Protein AF-A0A510HDM9-F1 (afdb_monomer)

pLDDT: mean 79.18, std 17.86, range [30.22, 98.56]

Mean predicted aligned error: 12.33 Å

Radius of gyration: 22.72 Å; Cα contacts (8 Å, |Δi|>4): 615; chains: 1; bounding box: 56×56×69 Å

Structure (mmCIF, N/CA/C/O backbone):
data_AF-A0A510HDM9-F1
#
_entry.id   AF-A0A510HDM9-F1
#
loop_
_atom_site.group_PDB
_atom_site.id
_atom_site.type_symbol
_atom_site.label_atom_id
_atom_site.label_alt_id
_atom_site.label_comp_id
_atom_site.label_asym_id
_atom_site.label_entity_id
_atom_site.label_seq_id
_atom_site.pdbx_PDB_ins_code
_atom_site.Cartn_x
_atom_site.Cartn_y
_atom_site.Cartn_z
_atom_site.occupancy
_atom_site.B_iso_or_equiv
_atom_site.auth_seq_id
_atom_site.auth_comp_id
_atom_site.auth_asym_id
_atom_site.auth_atom_id
_atom_site.pdbx_PDB_model_num
ATOM 1 N N . MET A 1 1 ? 15.705 -17.558 -32.176 1.00 80.75 1 MET A N 1
ATOM 2 C CA . MET A 1 1 ? 16.714 -16.650 -31.581 1.00 80.75 1 MET A CA 1
ATOM 3 C C . MET A 1 1 ? 16.144 -16.128 -30.271 1.00 80.75 1 MET A C 1
ATOM 5 O O . MET A 1 1 ? 14.976 -15.754 -30.273 1.00 80.75 1 MET A O 1
ATOM 9 N N . LYS A 1 2 ? 16.904 -16.169 -29.169 1.00 89.69 2 LYS A N 1
ATOM 10 C CA . LYS A 1 2 ? 16.418 -15.685 -27.868 1.00 89.69 2 LYS A CA 1
ATOM 11 C C . LYS A 1 2 ? 16.216 -14.172 -27.903 1.00 89.69 2 LYS A C 1
ATOM 13 O O . LYS A 1 2 ? 17.040 -13.463 -28.480 1.00 89.69 2 LYS A O 1
ATOM 18 N N . GLN A 1 3 ? 15.125 -13.707 -27.306 1.00 94.69 3 GLN A N 1
ATOM 19 C CA . GLN A 1 3 ? 14.793 -12.292 -27.191 1.00 94.69 3 GLN A CA 1
ATOM 20 C C . GLN A 1 3 ? 14.864 -11.883 -25.725 1.00 94.69 3 GLN A C 1
ATOM 22 O O . GLN A 1 3 ? 14.395 -12.605 -24.842 1.00 94.69 3 GLN A O 1
ATOM 27 N N . TYR A 1 4 ? 15.443 -10.717 -25.476 1.00 93.81 4 TYR A N 1
ATOM 28 C CA . TYR A 1 4 ? 15.651 -10.198 -24.138 1.00 93.81 4 TYR A CA 1
ATOM 29 C C . TYR A 1 4 ? 15.085 -8.798 -24.001 1.00 93.81 4 TYR A C 1
ATOM 31 O O . TYR A 1 4 ? 15.197 -7.971 -24.910 1.00 93.81 4 TYR A O 1
ATOM 39 N N . LEU A 1 5 ? 14.558 -8.528 -22.814 1.00 93.62 5 LEU A N 1
ATOM 40 C CA . LEU A 1 5 ? 14.263 -7.188 -22.338 1.00 93.62 5 LEU A CA 1
ATOM 41 C C . LEU A 1 5 ? 15.160 -6.894 -21.135 1.00 93.62 5 LEU A C 1
ATOM 43 O O . LEU A 1 5 ? 15.464 -7.779 -20.330 1.00 93.62 5 LEU A O 1
ATOM 47 N N . TYR A 1 6 ? 15.632 -5.657 -21.033 1.00 91.50 6 TYR A N 1
ATOM 48 C CA . TYR A 1 6 ? 16.545 -5.244 -19.978 1.00 91.50 6 TYR A CA 1
ATOM 49 C C . TYR A 1 6 ? 16.219 -3.854 -19.439 1.00 91.50 6 TYR A C 1
ATOM 51 O O . TYR A 1 6 ? 15.687 -3.001 -20.147 1.00 91.50 6 TYR A O 1
ATOM 59 N N . ILE A 1 7 ? 16.617 -3.624 -18.188 1.00 88.94 7 ILE A N 1
ATOM 60 C CA . ILE A 1 7 ? 16.694 -2.313 -17.548 1.00 88.94 7 ILE A CA 1
ATOM 61 C C . ILE A 1 7 ? 18.163 -2.060 -17.219 1.00 88.94 7 ILE A C 1
ATOM 63 O O . ILE A 1 7 ? 18.800 -2.851 -16.518 1.00 88.94 7 ILE A O 1
ATOM 67 N N . VAL A 1 8 ? 18.708 -0.964 -17.731 1.00 87.31 8 VAL A N 1
ATOM 68 C CA . VAL A 1 8 ? 20.107 -0.564 -17.555 1.00 87.31 8 VAL A CA 1
ATOM 69 C C . VAL A 1 8 ? 20.175 0.820 -16.915 1.00 87.31 8 VAL A C 1
ATOM 71 O O . VAL A 1 8 ? 19.311 1.664 -17.151 1.00 87.31 8 VAL A O 1
ATOM 74 N N . GLN A 1 9 ? 21.193 1.061 -16.099 1.00 84.94 9 GLN A N 1
ATOM 75 C CA . GLN A 1 9 ? 21.414 2.337 -15.424 1.00 84.94 9 GLN A CA 1
ATOM 76 C C . GLN A 1 9 ? 22.862 2.789 -15.587 1.00 84.94 9 GLN A C 1
ATOM 78 O O . GLN A 1 9 ? 23.778 1.965 -15.580 1.00 84.94 9 GLN A O 1
ATOM 83 N N . SER A 1 10 ? 23.044 4.103 -15.717 1.00 79.12 10 SER A N 1
ATOM 84 C CA . SER A 1 10 ? 24.354 4.750 -15.675 1.00 79.12 10 SER A CA 1
ATOM 85 C C . SER A 1 10 ? 24.862 4.834 -14.237 1.00 79.12 10 SER A C 1
ATOM 87 O O . SER A 1 10 ? 24.121 5.214 -13.332 1.00 79.12 10 SER A O 1
ATOM 89 N N . ASN A 1 11 ? 26.149 4.569 -14.028 1.00 75.06 11 ASN A N 1
ATOM 90 C CA . ASN A 1 11 ? 26.786 4.705 -12.718 1.00 75.06 11 ASN A CA 1
ATOM 91 C C . ASN A 1 11 ? 26.880 6.170 -12.246 1.00 75.06 11 ASN A C 1
ATOM 93 O O . ASN A 1 11 ? 26.772 6.413 -11.041 1.00 75.06 11 ASN A O 1
ATOM 97 N N . LEU A 1 12 ? 27.014 7.122 -13.181 1.00 71.75 12 LEU A N 1
ATOM 98 C CA . LEU A 1 12 ? 26.996 8.569 -12.918 1.00 71.75 12 LEU A CA 1
ATOM 99 C C . LEU A 1 12 ? 25.587 9.087 -12.557 1.00 71.75 12 LEU A C 1
ATOM 101 O O . LEU A 1 12 ? 25.380 9.663 -11.493 1.00 71.75 12 LEU A O 1
ATOM 105 N N . GLU A 1 13 ? 24.593 8.835 -13.414 1.00 70.12 13 GLU A N 1
ATOM 106 C CA . GLU A 1 13 ? 23.212 9.309 -13.245 1.00 70.12 13 GLU A CA 1
ATOM 107 C C . GLU A 1 13 ? 22.296 8.235 -12.633 1.00 70.12 13 GLU A C 1
ATOM 109 O O . GLU A 1 13 ? 21.451 7.635 -13.301 1.00 70.12 13 GLU A O 1
ATOM 114 N N . LYS A 1 14 ? 22.430 8.006 -11.322 1.00 70.50 14 LYS A N 1
ATOM 115 C CA . LYS A 1 14 ? 21.640 6.990 -10.596 1.00 70.50 14 LYS A CA 1
ATOM 116 C C . LYS A 1 14 ? 20.138 7.276 -10.506 1.00 70.50 14 LYS A C 1
ATOM 118 O O . LYS A 1 14 ? 19.398 6.421 -10.041 1.00 70.50 14 LYS A O 1
ATOM 123 N N . SER A 1 15 ? 19.671 8.453 -10.907 1.00 66.19 15 SER A N 1
ATOM 124 C CA . SER A 1 15 ? 18.245 8.811 -10.937 1.00 66.19 15 SER A CA 1
ATOM 125 C C . SER A 1 15 ? 17.555 8.444 -12.254 1.00 66.19 15 SER A C 1
ATOM 127 O O . SER A 1 15 ? 16.354 8.672 -12.407 1.00 66.19 15 SER A O 1
ATOM 129 N N . LYS A 1 16 ? 18.287 7.863 -13.213 1.00 70.19 16 LYS A N 1
ATOM 130 C CA . LYS A 1 16 ? 17.775 7.519 -14.542 1.00 70.19 16 LYS A CA 1
ATOM 131 C C . LYS A 1 16 ? 18.042 6.052 -14.874 1.00 70.19 16 LYS A C 1
ATOM 133 O O . LYS A 1 16 ? 19.079 5.489 -14.515 1.00 70.19 16 LYS A O 1
ATOM 138 N N . CYS A 1 17 ? 17.103 5.423 -15.575 1.00 80.06 17 CYS A N 1
ATOM 139 C CA . CYS A 1 17 ? 17.305 4.118 -16.194 1.00 80.06 17 CYS A CA 1
ATOM 140 C C . CYS A 1 17 ? 16.782 4.102 -17.636 1.00 80.06 17 CYS A C 1
ATOM 142 O O . CYS A 1 17 ? 15.954 4.919 -18.047 1.00 80.06 17 CYS A O 1
ATOM 144 N N . LYS A 1 18 ? 17.294 3.157 -18.424 1.00 83.38 18 LYS A N 1
ATOM 145 C CA . LYS A 1 18 ? 16.840 2.877 -19.785 1.00 83.38 18 LYS A CA 1
ATOM 146 C C . LYS A 1 18 ? 16.276 1.470 -19.843 1.00 83.38 18 LYS A C 1
ATOM 148 O O . LYS A 1 18 ? 16.870 0.538 -19.305 1.00 83.38 18 LYS A O 1
ATOM 153 N N . ILE A 1 19 ? 15.148 1.331 -20.526 1.00 86.50 19 ILE A N 1
ATOM 154 C CA . ILE A 1 19 ? 14.505 0.045 -20.782 1.00 86.50 19 ILE A CA 1
ATOM 155 C C . ILE A 1 19 ? 14.655 -0.225 -22.268 1.00 86.50 19 ILE A C 1
ATOM 157 O O . ILE A 1 19 ? 14.353 0.648 -23.080 1.00 86.50 19 ILE A O 1
ATOM 161 N N . GLY A 1 20 ? 15.172 -1.396 -22.616 1.00 88.56 20 GLY A N 1
ATOM 162 C CA . GLY A 1 20 ? 15.467 -1.732 -23.999 1.00 88.56 20 GLY A CA 1
ATOM 163 C C . GLY A 1 20 ? 15.356 -3.218 -24.278 1.00 88.56 20 GLY A C 1
ATOM 164 O O . GLY A 1 20 ? 15.175 -4.038 -23.377 1.00 88.56 20 GLY A O 1
ATOM 165 N N . ILE A 1 21 ? 15.470 -3.545 -25.560 1.00 92.50 21 ILE A N 1
ATOM 166 C CA . ILE A 1 21 ? 15.331 -4.898 -26.086 1.00 92.50 21 ILE A CA 1
ATOM 167 C C . ILE A 1 21 ? 16.584 -5.301 -26.859 1.00 92.50 21 ILE A C 1
ATOM 169 O O . ILE A 1 21 ? 17.267 -4.463 -27.450 1.00 92.50 21 ILE A O 1
ATOM 173 N N . THR A 1 22 ? 16.930 -6.584 -26.837 1.00 93.19 22 THR A N 1
ATOM 174 C CA . THR A 1 22 ? 18.072 -7.111 -27.594 1.00 93.19 22 THR A CA 1
ATOM 175 C C . THR A 1 22 ? 17.950 -8.616 -27.796 1.00 93.19 22 THR A C 1
ATOM 177 O O . THR A 1 22 ? 17.338 -9.312 -26.996 1.00 93.19 22 THR A O 1
ATOM 180 N N . ASN A 1 23 ? 18.611 -9.138 -28.825 1.00 93.69 23 ASN A N 1
ATOM 181 C CA . ASN A 1 23 ? 18.823 -10.580 -28.990 1.00 93.69 23 ASN A CA 1
ATOM 182 C C . ASN A 1 23 ? 20.152 -11.054 -28.369 1.00 93.69 23 ASN A C 1
ATOM 184 O O . ASN A 1 23 ? 20.446 -12.244 -28.354 1.00 93.69 23 ASN A O 1
ATOM 188 N N . ASN A 1 24 ? 20.989 -10.124 -27.890 1.00 91.75 24 ASN A N 1
ATOM 189 C CA . ASN A 1 24 ? 22.281 -10.409 -27.268 1.00 91.75 24 ASN A CA 1
ATOM 190 C C . ASN A 1 24 ? 22.606 -9.337 -26.209 1.00 91.75 24 ASN A C 1
ATOM 192 O O . ASN A 1 24 ? 22.851 -8.174 -26.548 1.00 91.75 24 ASN A O 1
ATOM 196 N N . LEU A 1 25 ? 22.573 -9.727 -24.931 1.00 89.62 25 LEU A N 1
ATOM 197 C CA . LEU A 1 25 ? 22.821 -8.834 -23.791 1.00 89.62 25 LEU A CA 1
ATOM 198 C C . LEU A 1 25 ? 24.283 -8.366 -23.731 1.00 89.62 25 LEU A C 1
ATOM 200 O O . LEU A 1 25 ? 24.543 -7.184 -23.534 1.00 89.62 25 LEU A O 1
ATOM 204 N N . GLU A 1 26 ? 25.249 -9.256 -23.959 1.00 87.00 26 GLU A N 1
ATOM 205 C CA . GLU A 1 26 ? 26.675 -8.915 -23.872 1.00 87.00 26 GLU A CA 1
ATOM 206 C C . GLU A 1 26 ? 27.085 -7.873 -24.913 1.00 87.00 26 GLU A C 1
ATOM 208 O O . GLU A 1 26 ? 27.719 -6.871 -24.579 1.00 87.00 26 GLU A O 1
ATOM 213 N N . ARG A 1 27 ? 26.676 -8.072 -26.172 1.00 90.00 27 ARG A N 1
ATOM 214 C CA . ARG A 1 27 ? 26.914 -7.109 -27.255 1.00 90.00 27 ARG A CA 1
ATOM 215 C C . ARG A 1 27 ? 26.302 -5.752 -26.915 1.00 90.00 27 ARG A C 1
ATOM 217 O O . ARG A 1 27 ? 26.957 -4.728 -27.075 1.00 90.00 27 ARG A O 1
ATOM 224 N N . ARG A 1 28 ? 25.065 -5.743 -26.410 1.00 89.25 28 ARG A N 1
ATOM 225 C CA . ARG A 1 28 ? 24.341 -4.502 -26.118 1.00 89.25 28 ARG A CA 1
ATOM 226 C C . ARG A 1 28 ? 24.959 -3.721 -24.958 1.00 89.25 28 ARG A C 1
ATOM 228 O O . ARG A 1 28 ? 25.034 -2.499 -25.027 1.00 89.25 28 ARG A O 1
ATOM 235 N N . LEU A 1 29 ? 25.439 -4.400 -23.916 1.00 86.44 29 LEU A N 1
ATOM 236 C CA . LEU A 1 29 ? 26.144 -3.741 -22.815 1.00 86.44 29 LEU A CA 1
ATOM 237 C C . LEU A 1 29 ? 27.485 -3.149 -23.268 1.00 86.44 29 LEU A C 1
ATOM 239 O O . LEU A 1 29 ? 27.830 -2.041 -22.858 1.00 86.44 29 LEU A O 1
ATOM 243 N N . LYS A 1 30 ? 28.216 -3.853 -24.146 1.00 85.38 30 LYS A N 1
ATOM 244 C CA . LYS A 1 30 ? 29.442 -3.324 -24.765 1.00 85.38 30 LYS A CA 1
ATOM 245 C C . LYS A 1 30 ? 29.161 -2.054 -25.568 1.00 85.38 30 LYS A C 1
ATOM 247 O O . LYS A 1 30 ? 29.911 -1.100 -25.427 1.00 85.38 30 LYS A O 1
ATOM 252 N N . GLU A 1 31 ? 28.073 -2.003 -26.338 1.00 84.31 31 GLU A N 1
ATOM 253 C CA . GLU A 1 31 ? 27.668 -0.796 -27.080 1.00 84.31 31 GLU A CA 1
ATOM 254 C C . GLU A 1 31 ? 27.425 0.403 -26.159 1.00 84.31 31 GLU A C 1
ATOM 256 O O . GLU A 1 31 ? 27.966 1.476 -26.415 1.00 84.31 31 GLU A O 1
ATOM 261 N N . TYR A 1 32 ? 26.679 0.221 -25.060 1.00 80.69 32 TYR A N 1
ATOM 262 C CA . TYR A 1 32 ? 26.468 1.297 -24.083 1.00 80.69 32 TYR A CA 1
ATOM 263 C C . TYR A 1 32 ? 27.790 1.844 -23.538 1.00 80.69 32 TYR A C 1
ATOM 265 O O . TYR A 1 32 ? 27.968 3.056 -23.483 1.00 80.69 32 TYR A O 1
ATOM 273 N N . ASN A 1 33 ? 28.718 0.953 -23.184 1.00 79.56 33 ASN A N 1
ATOM 274 C CA . ASN A 1 33 ? 29.994 1.320 -22.568 1.00 79.56 33 ASN A CA 1
ATOM 275 C C . ASN A 1 33 ? 31.062 1.786 -23.572 1.00 79.56 33 ASN A C 1
ATOM 277 O O . ASN A 1 33 ? 32.065 2.361 -23.163 1.00 79.56 33 ASN A O 1
ATOM 281 N N . HIS A 1 34 ? 30.871 1.539 -24.870 1.00 73.81 34 HIS A N 1
ATOM 282 C CA . HIS A 1 34 ? 31.770 2.003 -25.930 1.00 73.81 34 HIS A CA 1
ATOM 283 C C . HIS A 1 34 ? 31.413 3.420 -26.409 1.00 73.81 34 HIS A C 1
ATOM 285 O O . HIS A 1 34 ? 32.290 4.165 -26.839 1.00 73.81 34 HIS A O 1
ATOM 291 N N . ILE A 1 35 ? 30.131 3.801 -26.344 1.00 61.53 35 ILE A N 1
ATOM 292 C CA . ILE A 1 35 ? 29.644 5.129 -26.760 1.00 61.53 35 ILE A CA 1
ATOM 293 C C . ILE A 1 35 ? 30.002 6.211 -25.723 1.00 61.53 35 ILE A C 1
ATOM 295 O O . ILE A 1 35 ? 30.246 7.361 -26.081 1.00 61.53 35 ILE A O 1
ATOM 299 N N . THR A 1 36 ? 30.087 5.854 -24.442 1.00 55.84 36 THR A N 1
ATOM 300 C CA . THR A 1 36 ? 30.512 6.740 -23.349 1.00 55.84 36 THR A CA 1
ATOM 301 C C . THR A 1 36 ? 32.037 6.755 -23.241 1.00 55.84 36 THR A C 1
ATOM 303 O O . THR A 1 36 ? 32.639 5.826 -22.702 1.00 55.84 36 THR A O 1
ATOM 306 N N . GLY A 1 37 ? 32.688 7.772 -23.804 1.00 50.47 37 GLY A N 1
ATOM 307 C CA . GLY A 1 37 ? 34.148 7.853 -23.882 1.00 50.47 37 GLY A CA 1
ATOM 308 C C . GLY A 1 37 ? 34.864 7.665 -22.535 1.00 50.47 37 GLY A C 1
ATOM 309 O O . GLY A 1 37 ? 34.576 8.382 -21.588 1.00 50.47 37 GLY A O 1
ATOM 310 N N . LYS A 1 38 ? 35.801 6.701 -22.496 1.00 48.12 38 LYS A N 1
ATOM 311 C CA . LYS A 1 38 ? 37.040 6.523 -21.687 1.00 48.12 38 LYS A CA 1
ATOM 312 C C . LYS A 1 38 ? 37.181 7.071 -20.243 1.00 48.12 38 LYS A C 1
ATOM 314 O O . LYS A 1 38 ? 38.272 6.955 -19.695 1.00 48.12 38 LYS A O 1
ATOM 319 N N . SER A 1 39 ? 36.151 7.584 -19.580 1.00 53.88 39 SER A N 1
ATOM 320 C CA . SER A 1 39 ? 36.155 7.820 -18.131 1.00 53.88 39 SER A CA 1
ATOM 321 C C . SER A 1 39 ? 35.452 6.657 -17.434 1.00 53.88 39 SER A C 1
ATOM 323 O O . SER A 1 39 ? 34.329 6.295 -17.790 1.00 53.88 39 SER A O 1
ATOM 325 N N . SER A 1 40 ? 36.090 6.077 -16.415 1.00 50.19 40 SER A N 1
ATOM 326 C CA . SER A 1 40 ? 35.560 4.983 -15.583 1.00 50.19 40 SER A CA 1
ATOM 327 C C . SER A 1 40 ? 34.212 5.293 -14.908 1.00 50.19 40 SER A C 1
ATOM 329 O O . SER A 1 40 ? 33.575 4.392 -14.362 1.00 50.19 40 SER A O 1
ATOM 331 N N . GLU A 1 41 ? 33.756 6.546 -14.960 1.00 53.06 41 GLU A N 1
ATOM 332 C CA . GLU A 1 41 ? 32.567 7.046 -14.269 1.00 53.06 41 GLU A CA 1
ATOM 333 C C . GLU A 1 41 ? 31.269 6.972 -15.098 1.00 53.06 41 GLU A C 1
ATOM 335 O O . GLU A 1 41 ? 30.185 6.908 -14.518 1.00 53.06 41 GLU A O 1
ATOM 340 N N . GLN A 1 42 ? 31.336 6.887 -16.434 1.00 62.16 42 GLN A N 1
ATOM 341 C CA . GLN A 1 42 ? 30.151 6.832 -17.318 1.00 62.16 42 GLN A CA 1
ATOM 342 C C . GLN A 1 42 ? 29.784 5.412 -17.777 1.00 62.16 42 GLN A C 1
ATOM 344 O O . GLN A 1 42 ? 29.316 5.196 -18.890 1.00 62.16 42 GLN A O 1
ATOM 349 N N . THR A 1 43 ? 29.999 4.410 -16.930 1.00 75.88 43 THR A N 1
ATOM 350 C CA . THR A 1 43 ? 29.679 3.017 -17.271 1.00 75.88 43 THR A CA 1
ATOM 351 C C . THR A 1 43 ? 28.221 2.674 -16.964 1.00 75.88 43 THR A C 1
ATOM 353 O O . THR A 1 43 ? 27.654 3.097 -15.954 1.00 75.88 43 THR A O 1
ATOM 356 N N . TYR A 1 44 ? 27.611 1.875 -17.833 1.00 83.75 44 TYR A N 1
ATOM 357 C CA . TYR A 1 44 ? 26.278 1.312 -17.671 1.00 83.75 44 TYR A CA 1
ATOM 358 C C . TYR A 1 44 ? 26.343 -0.093 -17.073 1.00 83.75 44 TYR A C 1
ATOM 360 O O . TYR A 1 44 ? 27.224 -0.896 -17.393 1.00 83.75 44 TYR A O 1
ATOM 368 N N . SER A 1 45 ? 25.359 -0.418 -16.236 1.00 86.38 45 SER A N 1
ATOM 369 C CA . SER A 1 45 ? 25.169 -1.767 -15.705 1.00 86.38 45 SER A CA 1
ATOM 370 C C . SER A 1 45 ? 23.707 -2.195 -15.765 1.00 86.38 45 SER A C 1
ATOM 372 O O . SER A 1 45 ? 22.790 -1.382 -15.619 1.00 86.38 45 SER A O 1
ATOM 374 N N . TYR A 1 46 ? 23.482 -3.486 -16.017 1.00 88.62 46 TYR A N 1
ATOM 375 C CA . TYR A 1 46 ? 22.140 -4.050 -15.970 1.00 88.62 46 TYR A CA 1
ATOM 376 C C . TYR A 1 46 ? 21.640 -4.116 -14.531 1.00 88.62 46 TYR A C 1
ATOM 378 O O . TYR A 1 46 ? 22.272 -4.727 -13.668 1.00 88.62 46 TYR A O 1
ATOM 386 N N . LEU A 1 47 ? 20.472 -3.523 -14.309 1.00 85.62 47 LEU A N 1
ATOM 387 C CA . LEU A 1 47 ? 19.705 -3.670 -13.079 1.00 85.62 47 LEU A CA 1
ATOM 388 C C . LEU A 1 47 ? 18.791 -4.894 -13.155 1.00 85.62 47 LEU A C 1
ATOM 390 O O . LEU A 1 47 ? 18.624 -5.613 -12.172 1.00 85.62 47 LEU A O 1
ATOM 394 N N . PHE A 1 48 ? 18.235 -5.154 -14.340 1.00 89.50 48 PHE A N 1
ATOM 395 C CA . PHE A 1 48 ? 17.332 -6.270 -14.600 1.00 89.50 48 PHE A CA 1
ATOM 396 C C . PHE A 1 48 ? 17.473 -6.768 -16.037 1.00 89.50 48 PHE A C 1
ATOM 398 O O . PHE A 1 48 ? 17.579 -5.965 -16.963 1.00 89.50 48 PHE A O 1
ATOM 405 N N . THR A 1 49 ? 17.429 -8.083 -16.229 1.00 91.75 49 THR A N 1
ATOM 406 C CA . THR A 1 49 ? 17.339 -8.727 -17.543 1.00 91.75 49 THR A CA 1
ATOM 407 C C . THR A 1 49 ? 16.386 -9.919 -17.486 1.00 91.75 49 THR A C 1
ATOM 409 O O . THR A 1 49 ? 16.376 -10.683 -16.514 1.00 91.75 49 THR A O 1
ATOM 412 N N . CYS A 1 50 ? 15.594 -10.108 -18.539 1.00 92.50 50 CYS A N 1
ATOM 413 C CA . CYS A 1 50 ? 14.706 -11.258 -18.684 1.00 92.50 50 CYS A CA 1
ATOM 414 C C . CYS A 1 50 ? 14.656 -11.775 -20.123 1.00 92.50 50 CYS A C 1
ATOM 416 O O . CYS A 1 50 ? 14.872 -11.029 -21.080 1.00 92.50 50 CYS A O 1
ATOM 418 N N . GLU A 1 51 ? 14.374 -13.069 -20.252 1.00 94.06 51 GLU A N 1
ATOM 419 C CA . GLU A 1 51 ? 14.019 -13.723 -21.506 1.00 94.06 51 GLU A CA 1
ATOM 420 C C . GLU A 1 51 ? 12.508 -13.583 -21.724 1.00 94.06 51 GLU A C 1
ATOM 422 O O . GLU A 1 51 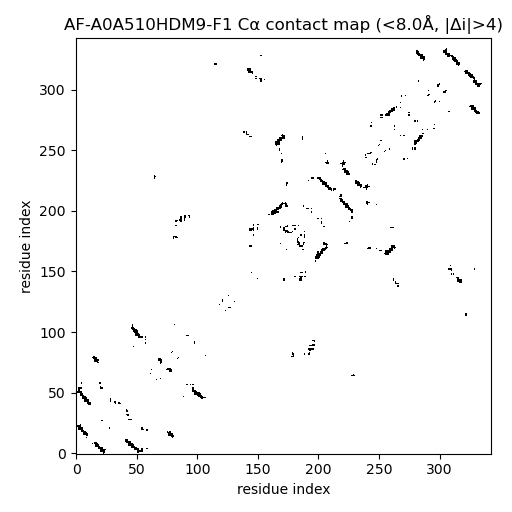? 11.710 -13.737 -20.791 1.00 94.06 51 GLU A O 1
ATOM 427 N N . VAL A 1 52 ? 12.119 -13.252 -22.954 1.00 93.62 52 VAL A N 1
ATOM 428 C CA . VAL A 1 52 ? 10.732 -12.956 -23.326 1.00 93.62 52 VAL A CA 1
ATOM 429 C C . VAL A 1 52 ? 10.382 -13.610 -24.660 1.00 93.62 52 VAL A C 1
ATOM 431 O O . VAL A 1 52 ? 11.235 -13.770 -25.530 1.00 93.62 52 VAL A O 1
ATOM 434 N N . ALA A 1 53 ? 9.114 -13.975 -24.841 1.00 93.25 53 ALA A N 1
ATOM 435 C CA . ALA A 1 53 ? 8.614 -14.589 -26.069 1.00 93.25 53 ALA A CA 1
ATOM 436 C C . ALA A 1 53 ? 8.512 -13.576 -27.223 1.00 93.25 53 ALA A C 1
ATOM 438 O O . ALA A 1 53 ? 8.785 -13.909 -28.375 1.00 93.25 53 ALA A O 1
ATOM 439 N N . ASN A 1 54 ? 8.136 -12.331 -26.913 1.00 93.12 54 ASN A N 1
ATOM 440 C CA . ASN A 1 54 ? 8.026 -11.244 -27.882 1.00 93.12 54 ASN A CA 1
ATOM 441 C C . ASN A 1 54 ? 8.427 -9.908 -27.243 1.00 93.12 54 ASN A C 1
ATOM 443 O O . ASN A 1 54 ? 7.634 -9.268 -26.553 1.00 93.12 54 ASN A O 1
ATOM 447 N N . MET A 1 55 ? 9.669 -9.479 -27.475 1.00 93.06 55 MET A N 1
ATOM 448 C CA . MET A 1 55 ? 10.221 -8.276 -26.847 1.00 93.06 55 MET A CA 1
ATOM 449 C C . MET A 1 55 ? 9.582 -6.978 -27.358 1.00 93.06 55 MET A C 1
ATOM 451 O O . MET A 1 55 ? 9.477 -6.023 -26.595 1.00 93.06 55 MET A O 1
ATOM 455 N N . ARG A 1 56 ? 9.119 -6.940 -28.619 1.00 92.50 56 ARG A N 1
ATOM 456 C CA . ARG A 1 56 ? 8.528 -5.733 -29.229 1.00 92.50 56 ARG A CA 1
ATOM 457 C C . ARG A 1 56 ? 7.163 -5.395 -28.635 1.00 92.50 56 ARG A C 1
ATOM 459 O O . ARG A 1 56 ? 6.882 -4.223 -28.417 1.00 92.50 56 ARG A O 1
ATOM 466 N N . VAL A 1 57 ? 6.341 -6.411 -28.357 1.00 92.62 57 VAL A N 1
ATOM 467 C CA . VAL A 1 57 ? 5.021 -6.221 -27.728 1.00 92.62 57 VAL A CA 1
ATOM 468 C C . VAL A 1 57 ? 5.188 -5.654 -26.321 1.00 92.62 57 VAL A C 1
ATOM 470 O O . VAL A 1 57 ? 4.664 -4.582 -26.041 1.00 92.62 57 VAL A O 1
ATOM 473 N N . ILE A 1 58 ? 6.018 -6.289 -25.483 1.00 90.81 58 ILE A N 1
ATOM 474 C CA . ILE A 1 58 ? 6.265 -5.806 -24.114 1.00 90.81 58 ILE A CA 1
ATOM 475 C C . ILE A 1 58 ? 6.852 -4.389 -24.128 1.00 90.81 58 ILE A C 1
ATOM 477 O O . ILE A 1 58 ? 6.465 -3.553 -23.318 1.00 90.81 58 ILE A O 1
ATOM 481 N N . GLU A 1 59 ? 7.785 -4.093 -25.039 1.00 89.69 59 GLU A N 1
ATOM 482 C CA . GLU A 1 59 ? 8.364 -2.753 -25.160 1.00 89.69 59 GLU A CA 1
ATOM 483 C C . GLU A 1 59 ? 7.302 -1.700 -25.514 1.00 89.69 59 GLU A C 1
ATOM 485 O O . GLU A 1 59 ? 7.308 -0.605 -24.946 1.00 89.69 59 GLU A O 1
ATOM 490 N N . GLN A 1 60 ? 6.387 -2.015 -26.433 1.00 88.12 60 GLN A N 1
ATOM 491 C CA . GLN A 1 60 ? 5.309 -1.107 -26.808 1.00 88.12 60 GLN A CA 1
ATOM 492 C C . GLN A 1 60 ? 4.316 -0.905 -25.657 1.00 88.12 60 GLN A C 1
ATOM 494 O O . GLN A 1 60 ? 3.957 0.234 -25.359 1.00 88.12 60 GLN A O 1
ATOM 499 N N . ASP A 1 61 ? 3.940 -1.975 -24.960 1.00 88.06 61 ASP A N 1
ATOM 500 C CA . ASP A 1 61 ? 3.031 -1.908 -23.815 1.00 88.06 61 ASP A CA 1
ATOM 501 C C . ASP A 1 61 ? 3.650 -1.133 -22.649 1.00 88.06 61 ASP A C 1
ATOM 503 O O . ASP A 1 61 ? 2.981 -0.304 -22.038 1.00 88.06 61 ASP A O 1
ATOM 507 N N . MET A 1 62 ? 4.955 -1.293 -22.408 1.00 85.81 62 MET A N 1
ATOM 508 C CA . MET A 1 62 ? 5.722 -0.460 -21.476 1.00 85.81 62 MET A CA 1
ATOM 509 C C . MET A 1 62 ? 5.690 1.021 -21.879 1.00 85.81 62 MET A C 1
ATOM 511 O O . MET A 1 62 ? 5.428 1.885 -21.041 1.00 85.81 62 MET A O 1
ATOM 515 N N . LYS A 1 63 ? 5.933 1.334 -23.160 1.00 82.50 63 LYS A N 1
ATOM 516 C CA . LYS A 1 63 ? 5.908 2.717 -23.670 1.00 82.50 63 LYS A CA 1
ATOM 517 C C . LYS A 1 63 ? 4.532 3.361 -23.518 1.00 82.50 63 LYS A C 1
ATOM 519 O O . LYS A 1 63 ? 4.473 4.559 -23.246 1.00 82.50 63 LYS A O 1
ATOM 524 N N . ASN A 1 64 ? 3.466 2.584 -23.696 1.00 83.62 64 ASN A N 1
ATOM 525 C CA . ASN A 1 64 ? 2.085 3.035 -23.546 1.00 83.62 64 ASN A CA 1
ATOM 526 C C . ASN A 1 64 ? 1.719 3.215 -22.065 1.00 83.62 64 ASN A C 1
ATOM 528 O O . ASN A 1 64 ? 1.217 4.266 -21.677 1.00 83.62 64 ASN A O 1
ATOM 532 N N . ALA A 1 65 ? 2.021 2.219 -21.227 1.00 80.31 65 ALA A N 1
ATOM 533 C CA . ALA A 1 65 ? 1.724 2.230 -19.798 1.00 80.31 65 ALA A CA 1
ATOM 534 C C . ALA A 1 65 ? 2.443 3.379 -19.073 1.00 80.31 65 ALA A C 1
ATOM 536 O O . ALA A 1 65 ? 1.840 4.141 -18.320 1.00 80.31 65 ALA A O 1
ATOM 537 N N . PHE A 1 66 ? 3.735 3.550 -19.333 1.00 78.88 66 PHE A N 1
ATOM 538 C CA . PHE A 1 66 ? 4.575 4.513 -18.625 1.00 78.88 66 PHE A CA 1
ATOM 539 C C . PHE A 1 66 ? 4.832 5.784 -19.440 1.00 78.88 66 PHE A C 1
ATOM 541 O O . PHE A 1 66 ? 5.838 6.454 -19.224 1.00 78.88 66 PHE A O 1
ATOM 548 N N . ALA A 1 67 ? 3.934 6.139 -20.369 1.00 75.06 67 ALA A N 1
ATOM 549 C CA . ALA A 1 67 ? 4.093 7.298 -21.252 1.00 75.06 67 ALA A CA 1
ATOM 550 C C . ALA A 1 67 ? 4.356 8.609 -20.486 1.00 75.06 67 ALA A C 1
ATOM 552 O O . ALA A 1 67 ? 5.187 9.411 -20.905 1.00 75.06 67 ALA A O 1
ATOM 553 N N . HIS A 1 68 ? 3.711 8.780 -19.329 1.00 69.50 68 HIS A N 1
ATOM 554 C CA . HIS A 1 68 ? 3.862 9.941 -18.448 1.00 69.50 68 HIS A CA 1
ATOM 555 C C . HIS A 1 68 ? 5.231 10.026 -17.744 1.00 69.50 68 HIS A C 1
ATOM 557 O O . HIS A 1 68 ? 5.595 11.088 -17.251 1.00 69.50 68 HIS A O 1
ATOM 563 N N . LEU A 1 69 ? 5.998 8.931 -17.701 1.00 70.25 69 LEU A N 1
ATOM 564 C CA . LEU A 1 69 ? 7.342 8.874 -17.109 1.00 70.25 69 LEU A CA 1
ATOM 565 C C . LEU A 1 69 ? 8.458 8.990 -18.154 1.00 70.25 69 LEU A C 1
ATOM 567 O O . LEU A 1 69 ? 9.628 8.815 -17.810 1.00 70.25 69 LEU A O 1
ATOM 571 N N . ARG A 1 70 ? 8.116 9.237 -19.425 1.00 67.19 70 ARG A N 1
ATOM 572 C CA . ARG A 1 70 ? 9.087 9.345 -20.519 1.00 67.19 70 ARG A CA 1
ATOM 573 C C . ARG A 1 70 ? 9.581 10.781 -20.660 1.00 67.19 70 ARG A C 1
ATOM 575 O O . ARG A 1 70 ? 8.788 11.712 -20.767 1.00 67.19 70 ARG A O 1
ATOM 582 N N . GLU A 1 71 ? 10.898 10.950 -20.737 1.00 62.22 71 GLU A N 1
ATOM 583 C CA . GLU A 1 71 ? 11.514 12.244 -21.047 1.00 62.22 71 GLU A CA 1
ATOM 584 C C . GLU A 1 71 ? 11.145 12.693 -22.480 1.00 62.22 71 GLU A C 1
ATOM 586 O O . GLU A 1 71 ? 11.357 11.957 -23.451 1.00 62.22 71 GLU A O 1
ATOM 591 N N . GLN A 1 72 ? 10.577 13.900 -22.613 1.00 51.81 72 GLN A N 1
ATOM 592 C CA . GLN A 1 72 ? 10.018 14.421 -23.872 1.00 51.81 72 GLN A CA 1
ATOM 593 C C . GLN A 1 72 ? 11.072 14.612 -24.975 1.00 51.81 72 GLN A C 1
ATOM 595 O O . GLN A 1 72 ? 10.771 14.401 -26.149 1.00 51.81 72 GLN A O 1
ATOM 600 N N . ASN A 1 73 ? 12.310 14.951 -24.599 1.00 50.25 73 ASN A N 1
ATOM 601 C CA . ASN A 1 73 ? 13.355 15.334 -25.552 1.00 50.25 73 ASN A CA 1
ATOM 602 C C . ASN A 1 73 ? 14.102 14.133 -26.149 1.00 50.25 73 ASN A C 1
ATOM 604 O O . ASN A 1 73 ? 14.318 14.089 -27.356 1.00 50.25 73 ASN A O 1
ATOM 608 N N . ASN A 1 74 ? 14.455 13.130 -25.338 1.00 54.91 74 ASN A N 1
ATOM 609 C CA . ASN A 1 74 ? 15.296 12.017 -25.795 1.00 54.91 74 ASN A CA 1
ATOM 610 C C . ASN A 1 74 ? 14.530 10.718 -26.075 1.00 54.91 74 ASN A C 1
ATOM 612 O O . ASN A 1 74 ? 15.137 9.755 -26.536 1.00 54.91 74 ASN A O 1
ATOM 616 N N . ARG A 1 75 ? 13.218 10.642 -25.775 1.00 50.22 75 ARG A N 1
ATOM 617 C CA . ARG A 1 75 ? 12.358 9.432 -25.879 1.00 50.22 75 ARG A CA 1
ATOM 618 C C . ARG A 1 75 ? 12.851 8.195 -25.108 1.00 50.22 75 ARG A C 1
ATOM 620 O O . ARG A 1 75 ? 12.137 7.187 -25.076 1.00 50.22 75 ARG A O 1
ATOM 627 N N . GLU A 1 76 ? 14.008 8.308 -24.468 1.00 58.59 76 GLU A N 1
ATOM 628 C CA . GLU A 1 76 ? 14.718 7.346 -23.646 1.00 58.59 76 GLU A CA 1
ATOM 629 C C . GLU A 1 76 ? 15.187 8.052 -22.375 1.00 58.59 76 GLU A C 1
ATOM 631 O O . GLU A 1 76 ? 16.242 8.671 -22.381 1.00 58.59 76 GLU A O 1
ATOM 636 N N . ILE A 1 77 ? 14.403 7.949 -21.306 1.00 53.88 77 ILE A N 1
ATOM 637 C CA . ILE A 1 77 ? 14.814 8.018 -19.897 1.00 53.88 77 ILE A CA 1
ATOM 638 C C . ILE A 1 77 ? 13.539 7.706 -19.116 1.00 53.88 77 ILE A C 1
ATOM 640 O O . ILE A 1 77 ? 12.555 8.438 -19.209 1.00 53.88 77 ILE A O 1
ATOM 644 N N . TYR A 1 78 ? 13.543 6.575 -18.414 1.00 61.56 78 TYR A N 1
ATOM 645 C CA . TYR A 1 78 ? 12.557 6.288 -17.385 1.00 61.56 78 TYR A CA 1
ATOM 646 C C . TYR A 1 78 ? 13.153 6.791 -16.071 1.00 61.56 78 TYR A C 1
ATOM 648 O O . TYR A 1 78 ? 14.314 6.500 -15.759 1.00 61.56 78 TYR A O 1
ATOM 656 N N . PHE A 1 79 ? 12.387 7.572 -15.309 1.00 59.38 79 PHE A N 1
ATOM 657 C CA . PHE A 1 79 ? 12.789 7.950 -13.956 1.00 59.38 79 PHE A CA 1
ATOM 658 C C . PHE A 1 79 ? 13.126 6.687 -13.160 1.00 59.38 79 PHE A C 1
ATOM 660 O O . PHE A 1 79 ? 12.348 5.726 -13.136 1.00 59.38 79 PHE A O 1
ATOM 667 N N . PHE A 1 80 ? 14.298 6.687 -12.526 1.00 60.25 80 PHE A N 1
ATOM 668 C CA . PHE A 1 80 ? 14.715 5.627 -11.628 1.00 60.25 80 PHE A CA 1
ATOM 669 C C . PHE A 1 80 ? 14.621 6.115 -10.188 1.00 60.25 80 PHE A C 1
ATOM 671 O O . PHE A 1 80 ? 15.389 6.961 -9.734 1.00 60.25 80 PHE A O 1
ATOM 678 N N . ASN A 1 81 ? 13.714 5.495 -9.451 1.00 63.84 81 ASN A N 1
ATOM 679 C CA . ASN A 1 81 ? 13.842 5.317 -8.017 1.00 63.84 81 ASN A CA 1
ATOM 680 C C . ASN A 1 81 ? 13.573 3.830 -7.712 1.00 63.84 81 ASN A C 1
ATOM 682 O O . ASN A 1 81 ? 13.015 3.124 -8.564 1.00 63.84 81 ASN A O 1
ATOM 686 N N . PRO A 1 82 ? 13.961 3.324 -6.530 1.00 63.94 82 PRO A N 1
ATOM 687 C CA . PRO A 1 82 ? 13.746 1.921 -6.185 1.00 63.94 82 PRO A CA 1
ATOM 688 C C . PRO A 1 82 ? 12.284 1.471 -6.339 1.00 63.94 82 PRO A C 1
ATOM 690 O O . PRO A 1 82 ? 12.034 0.359 -6.787 1.00 63.94 82 PRO A O 1
ATOM 693 N N . SER A 1 83 ? 11.309 2.341 -6.052 1.00 61.66 83 SER A N 1
ATOM 694 C CA . SER A 1 83 ? 9.882 2.007 -6.159 1.00 61.66 83 SER A CA 1
ATOM 695 C C . SER A 1 83 ? 9.397 1.846 -7.605 1.00 61.66 83 SER A C 1
ATOM 697 O O . SER A 1 83 ? 8.654 0.917 -7.922 1.00 61.66 83 SER A O 1
ATOM 699 N N . LEU A 1 84 ? 9.827 2.732 -8.501 1.00 73.12 84 LEU A N 1
ATOM 700 C CA . LEU A 1 84 ? 9.528 2.685 -9.929 1.00 73.12 84 LEU A CA 1
ATOM 701 C C . LEU A 1 84 ? 10.224 1.497 -10.584 1.00 73.12 84 LEU A C 1
ATOM 703 O O . LEU A 1 84 ? 9.617 0.826 -11.409 1.00 73.12 84 LEU A O 1
ATOM 707 N N . PHE A 1 85 ? 11.455 1.182 -10.171 1.00 79.25 85 PHE A N 1
ATOM 708 C CA . PHE A 1 85 ? 12.154 -0.011 -10.638 1.00 79.25 85 PHE A CA 1
ATOM 709 C C . PHE A 1 85 ? 11.370 -1.289 -10.337 1.00 79.25 85 PHE A C 1
ATOM 711 O O . PHE A 1 85 ? 11.110 -2.066 -11.255 1.00 79.25 85 PHE A O 1
ATOM 718 N N . GLU A 1 86 ? 10.924 -1.469 -9.091 1.00 76.69 86 GLU A N 1
ATOM 719 C CA . GLU A 1 86 ? 10.086 -2.616 -8.721 1.00 76.69 86 GLU A CA 1
ATOM 720 C C . GLU A 1 86 ? 8.753 -2.625 -9.481 1.00 76.69 86 GLU A C 1
ATOM 722 O O . GLU A 1 86 ? 8.262 -3.689 -9.859 1.00 76.69 86 GLU A O 1
ATOM 727 N N . THR A 1 87 ? 8.201 -1.447 -9.792 1.00 76.62 87 THR A N 1
ATOM 728 C CA . THR A 1 87 ? 6.994 -1.321 -10.622 1.00 76.62 87 THR A CA 1
ATOM 729 C C . THR A 1 87 ? 7.249 -1.788 -12.060 1.00 76.62 87 THR A C 1
ATOM 731 O O . THR A 1 87 ? 6.454 -2.563 -12.592 1.00 76.62 87 THR A O 1
ATOM 734 N N . TYR A 1 88 ? 8.365 -1.384 -12.683 1.00 85.19 88 TYR A N 1
ATOM 735 C CA . TYR A 1 88 ? 8.753 -1.837 -14.025 1.00 85.19 88 TYR A CA 1
ATOM 736 C C . TYR A 1 88 ? 8.992 -3.348 -14.048 1.00 85.19 88 TYR A C 1
ATOM 738 O O . TYR A 1 88 ? 8.453 -4.047 -14.903 1.00 85.19 88 TYR A O 1
ATOM 746 N N . VAL A 1 89 ? 9.761 -3.868 -13.087 1.00 86.44 89 VAL A N 1
ATOM 747 C CA . VAL A 1 89 ? 10.052 -5.303 -12.974 1.00 86.44 89 VAL A CA 1
ATOM 748 C C . VAL A 1 89 ? 8.769 -6.099 -12.756 1.00 86.44 89 VAL A C 1
ATOM 750 O O . VAL A 1 89 ? 8.578 -7.125 -13.409 1.00 86.44 89 VAL A O 1
ATOM 753 N N . SER A 1 90 ? 7.867 -5.620 -11.896 1.00 84.19 90 SER A N 1
ATOM 754 C CA . SER A 1 90 ? 6.566 -6.251 -11.658 1.00 84.19 90 SER A CA 1
ATOM 755 C C . SER A 1 90 ? 5.688 -6.238 -12.908 1.00 84.19 90 SER A C 1
ATOM 757 O O . SER A 1 90 ? 5.077 -7.257 -13.213 1.00 84.19 90 SER A O 1
ATOM 759 N N . PHE A 1 91 ? 5.652 -5.130 -13.657 1.00 86.94 91 PHE A N 1
ATOM 760 C CA . PHE A 1 91 ? 4.921 -5.044 -14.925 1.00 86.94 91 PHE A CA 1
ATOM 761 C C . PHE A 1 91 ? 5.456 -6.052 -15.947 1.00 86.94 91 PHE A C 1
ATOM 763 O O . PHE A 1 91 ? 4.691 -6.838 -16.500 1.00 86.94 91 PHE A O 1
ATOM 770 N N . ILE A 1 92 ? 6.778 -6.077 -16.152 1.00 89.31 92 ILE A N 1
ATOM 771 C CA . ILE A 1 92 ? 7.430 -6.995 -17.094 1.00 89.31 92 ILE A CA 1
ATOM 772 C C . ILE A 1 92 ? 7.175 -8.448 -16.686 1.00 89.31 92 ILE A C 1
ATOM 774 O O . ILE A 1 92 ? 6.817 -9.263 -17.529 1.00 89.31 92 ILE A O 1
ATOM 778 N N . SER A 1 93 ? 7.333 -8.769 -15.400 1.00 87.38 93 SER A N 1
ATOM 779 C CA . SER A 1 93 ? 7.181 -10.137 -14.886 1.00 87.38 93 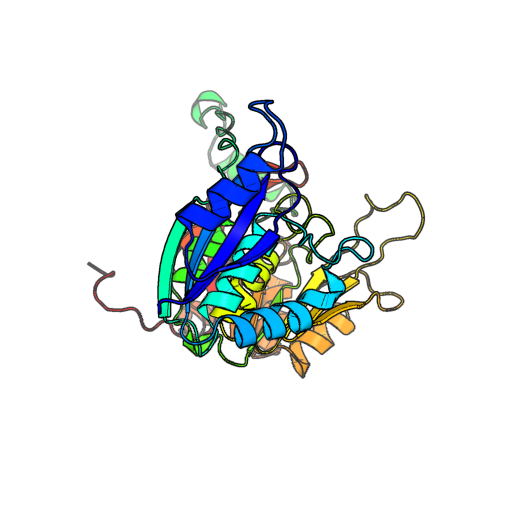SER A CA 1
ATOM 780 C C . SER A 1 93 ? 5.731 -10.626 -14.915 1.00 87.38 93 SER A C 1
ATOM 782 O O . SER A 1 93 ? 5.494 -11.829 -14.958 1.00 87.38 93 SER A O 1
ATOM 784 N N . ALA A 1 94 ? 4.758 -9.712 -14.892 1.00 86.62 94 ALA A N 1
ATOM 785 C CA . ALA A 1 94 ? 3.338 -10.032 -15.007 1.00 86.62 94 ALA A CA 1
ATOM 786 C C . ALA A 1 94 ? 2.859 -10.170 -16.466 1.00 86.62 94 ALA A C 1
ATOM 788 O O . ALA A 1 94 ? 1.723 -10.586 -16.698 1.00 86.62 94 ALA A O 1
ATOM 789 N N . HIS A 1 95 ? 3.689 -9.815 -17.451 1.00 91.81 95 HIS A N 1
ATOM 790 C CA . HIS A 1 95 ? 3.295 -9.806 -18.855 1.00 91.81 95 HIS A CA 1
ATOM 791 C C . HIS A 1 95 ? 3.166 -11.224 -19.427 1.00 91.81 95 HIS A C 1
ATOM 793 O O . HIS A 1 95 ? 4.022 -12.074 -19.208 1.00 91.81 95 HIS A O 1
ATOM 799 N N . ALA A 1 96 ? 2.169 -11.454 -20.287 1.00 90.81 96 ALA A N 1
ATOM 800 C CA . ALA A 1 96 ? 1.928 -12.750 -20.938 1.00 90.81 96 ALA A CA 1
ATOM 801 C C . ALA A 1 96 ? 3.097 -13.284 -21.799 1.00 90.81 96 ALA A C 1
ATOM 803 O O . ALA A 1 96 ? 3.132 -14.464 -22.132 1.00 90.81 96 ALA A O 1
ATOM 804 N N . HIS A 1 97 ? 4.050 -12.425 -22.176 1.00 91.44 97 HIS A N 1
ATOM 805 C CA . HIS A 1 97 ? 5.218 -12.785 -22.982 1.00 91.44 97 HIS A CA 1
ATOM 806 C C . HIS A 1 97 ? 6.488 -12.927 -22.134 1.00 91.44 97 HIS A C 1
ATOM 808 O O . HIS A 1 97 ? 7.567 -13.125 -22.689 1.00 91.44 97 HIS A O 1
ATOM 814 N N . PHE A 1 98 ? 6.391 -12.807 -20.810 1.00 92.38 98 PHE A N 1
ATOM 815 C CA . PHE A 1 98 ? 7.499 -13.071 -19.906 1.00 92.38 98 PHE A CA 1
ATOM 816 C C . PHE A 1 98 ? 7.786 -14.573 -19.845 1.00 92.38 98 PHE A C 1
ATOM 818 O O . PHE A 1 98 ? 6.869 -15.366 -19.648 1.00 92.38 98 PHE A O 1
ATOM 825 N N . ILE A 1 99 ? 9.053 -14.963 -20.014 1.00 90.94 99 ILE A N 1
ATOM 826 C CA . ILE A 1 99 ? 9.474 -16.368 -19.910 1.00 90.94 99 ILE A CA 1
ATOM 827 C C . ILE A 1 99 ? 10.200 -16.588 -18.587 1.00 90.94 99 ILE A C 1
ATOM 829 O O . ILE A 1 99 ? 9.744 -17.359 -17.747 1.00 90.94 99 ILE A O 1
ATOM 833 N N . ALA A 1 100 ? 11.340 -15.923 -18.394 1.00 89.19 100 ALA A N 1
ATOM 834 C CA . ALA A 1 100 ? 12.167 -16.134 -17.213 1.00 89.19 100 ALA A CA 1
ATOM 835 C C . ALA A 1 100 ? 13.063 -14.932 -16.912 1.00 89.19 100 ALA A C 1
ATOM 837 O O . ALA A 1 100 ? 13.541 -14.230 -17.805 1.00 89.19 100 ALA A O 1
ATOM 838 N N . LYS A 1 101 ? 13.348 -14.727 -15.627 1.00 88.50 101 LYS A N 1
ATOM 839 C CA . LYS A 1 101 ? 14.328 -13.744 -15.157 1.00 88.50 101 LYS A CA 1
ATOM 840 C C . LYS A 1 101 ? 15.744 -14.292 -15.359 1.00 88.50 101 LYS A C 1
ATOM 842 O O . LYS A 1 101 ? 16.032 -15.398 -14.918 1.00 88.50 101 LYS A O 1
ATOM 847 N N . VAL A 1 102 ? 16.621 -13.514 -15.995 1.00 81.88 102 VAL A N 1
ATOM 848 C CA . VAL A 1 102 ? 18.014 -13.906 -16.292 1.00 81.88 102 VAL A CA 1
ATOM 849 C C . VAL A 1 102 ? 18.972 -13.345 -15.241 1.00 81.88 102 VAL A C 1
ATOM 851 O O . VAL A 1 102 ? 19.849 -14.052 -14.757 1.00 81.88 102 VAL A O 1
ATOM 854 N N . SER A 1 103 ? 18.807 -12.079 -14.848 1.00 78.12 103 SER A N 1
ATOM 855 C CA . SER A 1 103 ? 19.601 -11.466 -13.780 1.00 78.12 103 SER A CA 1
ATOM 856 C C . SER A 1 103 ? 18.874 -10.277 -13.155 1.00 78.12 103 SER A C 1
ATOM 858 O O . SER A 1 103 ? 18.155 -9.541 -13.832 1.00 78.12 103 SER A O 1
ATOM 860 N N . SER A 1 104 ? 19.086 -10.053 -11.858 1.00 60.91 104 SER A N 1
ATOM 861 C CA . SER A 1 104 ? 18.836 -8.754 -11.230 1.00 60.91 104 SER A CA 1
ATOM 862 C C . SER A 1 104 ? 19.941 -8.414 -10.252 1.00 60.91 104 SER A C 1
ATOM 864 O O . SER A 1 104 ? 20.215 -9.205 -9.349 1.00 60.91 104 SER A O 1
ATOM 866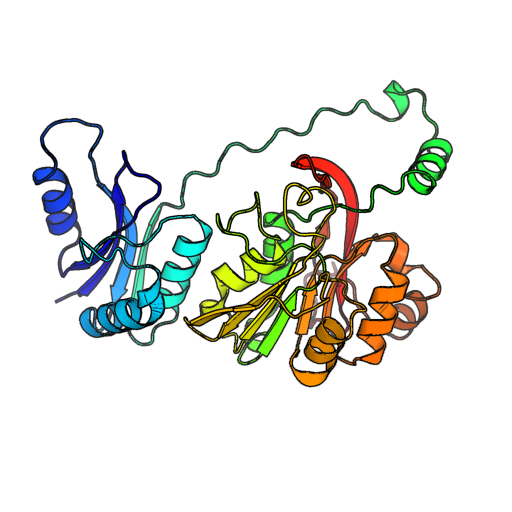 N N . LYS A 1 105 ? 20.500 -7.212 -10.368 1.00 58.59 105 LYS A N 1
ATOM 867 C CA . LYS A 1 105 ? 21.243 -6.598 -9.268 1.00 58.59 105 LYS A CA 1
ATOM 868 C C . LYS A 1 105 ? 20.267 -5.676 -8.535 1.00 58.59 105 LYS A C 1
ATOM 870 O O . LYS A 1 105 ? 19.836 -4.697 -9.142 1.00 58.59 105 LYS A O 1
ATOM 875 N N . PRO A 1 106 ? 19.874 -5.975 -7.283 1.00 47.88 106 PRO A N 1
ATOM 876 C CA . PRO A 1 106 ? 19.055 -5.041 -6.524 1.00 47.88 106 PRO A CA 1
ATOM 877 C C . PRO A 1 106 ? 19.824 -3.720 -6.338 1.00 47.88 106 PRO A C 1
ATOM 879 O O . PRO A 1 106 ? 21.062 -3.735 -6.269 1.00 47.88 106 PRO A O 1
ATOM 882 N N . PRO A 1 107 ? 19.134 -2.568 -6.263 1.00 45.47 107 PRO A N 1
ATOM 883 C CA . PRO A 1 107 ? 19.782 -1.319 -5.884 1.00 45.47 107 PRO A CA 1
ATOM 884 C C . PRO A 1 107 ? 20.467 -1.508 -4.525 1.00 45.47 107 PRO A C 1
ATOM 886 O O . PRO A 1 107 ? 19.865 -2.052 -3.600 1.00 45.47 107 PRO A O 1
ATOM 889 N N . LYS A 1 108 ? 21.737 -1.088 -4.400 1.00 40.84 108 LYS A N 1
ATOM 890 C CA . LYS A 1 108 ? 22.470 -1.141 -3.123 1.00 40.84 108 LYS A CA 1
ATOM 891 C C . LYS A 1 108 ? 21.621 -0.463 -2.041 1.00 40.84 108 LYS A C 1
ATOM 893 O O . LYS A 1 108 ? 21.363 0.738 -2.139 1.00 40.84 108 LYS A O 1
ATOM 898 N N . GLN A 1 109 ? 21.187 -1.231 -1.041 1.00 36.47 109 GLN A N 1
ATOM 899 C CA . GLN A 1 109 ? 20.466 -0.717 0.123 1.00 36.47 109 GLN A CA 1
ATOM 900 C C . GLN A 1 109 ? 21.322 0.360 0.806 1.00 36.47 109 GLN A C 1
ATOM 902 O O . GLN A 1 109 ? 22.526 0.178 1.005 1.00 36.47 109 GLN A O 1
ATOM 907 N N . LYS A 1 110 ? 20.718 1.514 1.119 1.00 38.47 110 LYS A N 1
ATOM 908 C CA . LYS A 1 110 ? 21.357 2.519 1.979 1.00 38.47 110 LYS A CA 1
ATOM 909 C C . LYS A 1 110 ? 21.515 1.932 3.385 1.00 38.47 110 LYS A C 1
ATOM 911 O O . LYS A 1 110 ? 20.672 1.156 3.817 1.00 38.47 110 LYS A O 1
ATOM 916 N N . GLN A 1 111 ? 22.609 2.314 4.046 1.00 35.56 111 GLN A N 1
ATOM 917 C CA . GLN A 1 111 ? 23.014 1.857 5.378 1.00 35.56 111 GLN A CA 1
ATOM 918 C C . GLN A 1 111 ? 21.838 1.834 6.360 1.00 35.56 111 GLN A C 1
ATOM 920 O O . GLN A 1 111 ? 21.150 2.843 6.525 1.00 35.56 111 GLN A O 1
ATOM 925 N N . GLU A 1 112 ? 21.650 0.691 7.022 1.00 35.22 112 GLU A N 1
ATOM 926 C CA . GLU A 1 112 ? 20.776 0.569 8.185 1.00 35.22 112 GLU A CA 1
ATOM 927 C C . GLU A 1 112 ? 21.152 1.647 9.204 1.00 35.22 112 GLU A C 1
ATOM 929 O O . GLU A 1 112 ? 22.307 1.759 9.631 1.00 35.22 112 GLU A O 1
ATOM 934 N N . VAL A 1 113 ? 20.172 2.465 9.587 1.00 40.72 113 VAL A N 1
ATOM 935 C CA . VAL A 1 113 ? 20.332 3.392 10.704 1.00 40.72 113 VAL A CA 1
ATOM 936 C C . VAL A 1 113 ? 20.492 2.525 11.946 1.00 40.72 113 VAL A C 1
ATOM 938 O O . VAL A 1 113 ? 19.531 1.908 12.403 1.00 40.72 113 VAL A O 1
ATOM 941 N N . LYS A 1 114 ? 21.721 2.438 12.468 1.00 39.41 114 LYS A N 1
ATOM 942 C CA . LYS A 1 114 ? 21.981 1.742 13.729 1.00 39.41 114 LYS A CA 1
ATOM 943 C C . LYS A 1 114 ? 21.043 2.328 14.791 1.00 39.41 114 LYS A C 1
ATOM 945 O O . LYS A 1 114 ? 20.982 3.557 14.905 1.00 39.41 114 LYS A O 1
ATOM 950 N N . PRO A 1 115 ? 20.314 1.495 15.555 1.00 41.25 115 PRO A N 1
ATOM 951 C CA . PRO A 1 115 ? 19.479 2.003 16.625 1.00 41.25 115 PRO A CA 1
ATOM 952 C C . PRO A 1 115 ? 20.358 2.821 17.565 1.00 41.25 115 PRO A C 1
ATOM 954 O O . PRO A 1 115 ? 21.435 2.372 17.963 1.00 41.25 115 PRO A O 1
ATOM 957 N N . ILE A 1 116 ? 19.908 4.025 17.912 1.00 42.94 116 ILE A N 1
ATOM 958 C CA . ILE A 1 116 ? 20.520 4.776 19.002 1.00 42.94 116 ILE A CA 1
ATOM 959 C C . ILE A 1 116 ? 20.390 3.877 20.231 1.00 42.94 116 ILE A C 1
ATOM 961 O O . ILE A 1 116 ? 19.274 3.538 20.636 1.00 42.94 116 ILE A O 1
ATOM 965 N N . THR A 1 117 ? 21.522 3.443 20.786 1.00 42.75 117 THR A N 1
ATOM 966 C CA . THR A 1 117 ? 21.583 2.684 22.036 1.00 42.75 117 THR A CA 1
ATOM 967 C C . THR A 1 117 ? 20.903 3.514 23.107 1.00 42.75 117 THR A C 1
ATOM 969 O O . THR A 1 117 ? 21.465 4.473 23.630 1.00 42.75 117 THR A O 1
ATOM 972 N N . THR A 1 118 ? 19.641 3.193 23.372 1.00 46.72 118 THR A N 1
ATOM 973 C CA . THR A 1 118 ? 18.891 3.827 24.443 1.00 46.72 118 THR A CA 1
ATOM 974 C C . THR A 1 118 ? 19.261 3.066 25.711 1.00 46.72 118 THR A C 1
ATOM 976 O O . THR A 1 118 ? 19.067 1.847 25.721 1.00 46.72 118 THR A O 1
ATOM 979 N N . PRO A 1 119 ? 19.804 3.730 26.745 1.00 50.81 119 PRO A N 1
ATOM 980 C CA . PRO A 1 119 ? 20.206 3.056 27.969 1.00 50.81 119 PRO A CA 1
ATOM 981 C C . PRO A 1 119 ? 19.038 2.281 28.584 1.00 50.81 119 PRO A C 1
ATOM 983 O O . PRO A 1 119 ? 17.866 2.669 28.447 1.00 50.81 119 PRO A O 1
ATOM 986 N N . SER A 1 120 ? 19.360 1.158 29.219 1.00 52.91 120 SER A N 1
ATOM 987 C CA . SER A 1 120 ? 18.384 0.230 29.787 1.00 52.91 120 SER A CA 1
ATOM 988 C C . SER A 1 120 ? 17.522 0.889 30.878 1.00 52.91 120 SER A C 1
ATOM 990 O O . SER A 1 120 ? 17.837 1.950 31.417 1.00 52.91 120 SER A O 1
ATOM 992 N N . LEU A 1 121 ? 16.389 0.264 31.221 1.00 51.25 121 LEU A N 1
ATOM 993 C CA . LEU A 1 121 ? 15.514 0.703 32.323 1.00 51.25 121 LEU A CA 1
ATOM 994 C C . LEU A 1 121 ? 16.289 0.908 33.636 1.00 51.25 121 LEU A C 1
ATOM 996 O O . LEU A 1 121 ? 16.040 1.877 34.352 1.00 51.25 121 LEU A O 1
ATOM 1000 N N . GLN A 1 122 ? 17.240 0.006 33.904 1.00 56.38 122 GLN A N 1
ATOM 1001 C CA . GLN A 1 122 ? 18.106 0.035 35.081 1.00 56.38 122 GLN A CA 1
ATOM 1002 C C . GLN A 1 122 ? 19.101 1.199 35.011 1.00 56.38 122 GLN A C 1
ATOM 1004 O O . GLN A 1 122 ? 19.229 1.941 35.979 1.00 56.38 122 GLN A O 1
ATOM 1009 N N . GLU A 1 123 ? 19.719 1.433 33.850 1.00 62.06 123 GLU A N 1
ATOM 1010 C CA . GLU A 1 123 ? 20.647 2.557 33.628 1.00 62.06 123 GLU A CA 1
ATOM 1011 C C . GLU A 1 123 ? 19.976 3.932 33.731 1.00 62.06 123 GLU A C 1
ATOM 1013 O O . GLU A 1 123 ? 20.628 4.927 34.031 1.00 62.06 123 GLU A O 1
ATOM 1018 N N . ARG A 1 124 ? 18.664 4.005 33.486 1.00 53.03 124 ARG A N 1
ATOM 1019 C CA . ARG A 1 124 ? 17.890 5.254 33.530 1.00 53.03 124 ARG A CA 1
ATOM 1020 C C . ARG A 1 124 ? 17.228 5.527 34.882 1.00 53.03 124 ARG A C 1
ATOM 1022 O O . ARG A 1 124 ? 16.572 6.559 35.006 1.00 53.03 124 ARG A O 1
ATOM 1029 N N . GLY A 1 125 ? 17.345 4.620 35.856 1.00 61.03 125 GLY A N 1
ATOM 1030 C CA . GLY A 1 125 ? 16.720 4.760 37.178 1.00 61.03 125 GLY A CA 1
ATOM 1031 C C . GLY A 1 125 ? 15.186 4.830 37.148 1.00 61.03 125 GLY A C 1
ATOM 1032 O O . GLY A 1 125 ? 14.588 5.448 38.022 1.00 61.03 125 GLY A O 1
ATOM 1033 N N . LEU A 1 126 ? 14.540 4.250 36.127 1.00 55.06 126 LEU A N 1
ATOM 1034 C CA . LEU A 1 126 ? 13.086 4.327 35.929 1.00 55.06 126 LEU A CA 1
ATOM 1035 C C . LEU A 1 126 ? 12.411 2.995 36.263 1.00 55.06 126 LEU A C 1
ATOM 1037 O O . LEU A 1 126 ? 12.817 1.940 35.771 1.00 55.06 126 LEU A O 1
ATOM 1041 N N . VAL A 1 127 ? 11.320 3.042 37.030 1.00 56.25 127 VAL A N 1
ATOM 1042 C CA . VAL A 1 127 ? 10.505 1.860 37.336 1.00 56.25 127 VAL A CA 1
ATOM 1043 C C . VAL A 1 127 ? 9.518 1.606 36.188 1.00 56.25 127 VAL A C 1
ATOM 1045 O O . VAL A 1 127 ? 9.050 2.530 35.519 1.00 56.25 127 VAL A O 1
ATOM 1048 N N . ARG A 1 128 ? 9.160 0.339 35.934 1.00 47.94 128 ARG A N 1
ATOM 1049 C CA . ARG A 1 128 ? 8.262 -0.059 34.825 1.00 47.94 128 ARG A CA 1
ATOM 1050 C C . ARG A 1 128 ? 6.924 0.698 34.831 1.00 47.94 128 ARG A C 1
ATOM 1052 O O . ARG A 1 128 ? 6.391 1.005 33.767 1.00 47.94 128 ARG A O 1
ATOM 1059 N N . VAL A 1 129 ? 6.409 1.024 36.017 1.00 55.44 129 VAL A N 1
ATOM 1060 C CA . VAL A 1 129 ? 5.169 1.794 36.216 1.00 55.44 129 VAL A CA 1
ATOM 1061 C C . VAL A 1 129 ? 5.314 3.239 35.727 1.00 55.44 129 VAL A C 1
ATOM 1063 O O . VAL A 1 129 ? 4.409 3.754 35.072 1.00 55.44 129 VAL A O 1
ATOM 1066 N N . ASP A 1 130 ? 6.469 3.868 35.946 1.00 51.28 130 ASP A N 1
ATOM 1067 C CA . ASP A 1 130 ? 6.730 5.249 35.527 1.00 51.28 130 ASP A CA 1
ATOM 1068 C C . ASP A 1 130 ? 6.829 5.373 34.010 1.00 51.28 130 ASP A C 1
ATOM 1070 O O . ASP A 1 130 ? 6.334 6.340 33.435 1.00 51.28 130 ASP A O 1
ATOM 1074 N N . ILE A 1 131 ? 7.391 4.363 33.335 1.00 52.59 131 ILE A N 1
ATOM 1075 C CA . ILE A 1 131 ? 7.400 4.307 31.867 1.00 52.59 131 ILE A CA 1
ATOM 1076 C C . ILE A 1 131 ? 5.986 4.136 31.320 1.00 52.59 131 ILE A C 1
ATOM 1078 O O . ILE A 1 131 ? 5.621 4.846 30.390 1.00 52.59 131 ILE A O 1
ATOM 1082 N N . LEU A 1 132 ? 5.173 3.246 31.897 1.00 46.97 132 LEU A N 1
ATOM 1083 C CA . LEU A 1 132 ? 3.781 3.062 31.471 1.00 46.97 132 LEU A CA 1
ATOM 1084 C C . LEU A 1 132 ? 2.956 4.341 31.678 1.00 46.97 132 LEU A C 1
ATOM 1086 O O . LEU A 1 132 ? 2.179 4.725 30.807 1.00 46.97 132 LEU A O 1
ATOM 1090 N N . ASN A 1 133 ? 3.166 5.042 32.793 1.00 50.47 133 ASN A N 1
ATOM 1091 C CA . ASN A 1 133 ? 2.499 6.309 33.085 1.00 50.47 133 ASN A CA 1
ATOM 1092 C C . ASN A 1 133 ? 3.009 7.463 32.209 1.00 50.47 133 ASN A C 1
ATOM 1094 O O . ASN A 1 133 ? 2.226 8.333 31.832 1.00 50.47 133 ASN A O 1
ATOM 1098 N N . LYS A 1 134 ? 4.295 7.471 31.841 1.00 42.53 134 LYS A N 1
ATOM 1099 C CA . LYS A 1 134 ? 4.881 8.453 30.919 1.00 42.53 134 LYS A CA 1
ATOM 1100 C C . LYS A 1 134 ? 4.458 8.192 29.471 1.00 42.53 134 LYS A C 1
ATOM 1102 O O . LYS A 1 134 ? 4.087 9.136 28.788 1.00 42.53 134 LYS A O 1
ATOM 1107 N N . ALA A 1 135 ? 4.399 6.934 29.037 1.00 41.53 135 ALA A N 1
ATOM 1108 C CA . ALA A 1 135 ? 3.874 6.526 27.732 1.00 41.53 135 ALA A CA 1
ATOM 1109 C C . ALA A 1 135 ? 2.374 6.834 27.584 1.00 41.53 135 ALA A C 1
ATOM 1111 O O . ALA A 1 135 ? 1.939 7.216 26.509 1.00 41.53 135 ALA A O 1
ATOM 1112 N N . LYS A 1 136 ? 1.591 6.770 28.673 1.00 43.69 136 LYS A N 1
ATOM 1113 C CA . LYS A 1 136 ? 0.205 7.277 28.697 1.00 43.69 136 LYS A CA 1
ATOM 1114 C C . LYS A 1 136 ? 0.100 8.802 28.531 1.00 43.69 136 LYS A C 1
ATOM 1116 O O . LYS A 1 136 ? -0.959 9.284 28.144 1.00 43.69 136 LYS A O 1
ATOM 1121 N N . LYS A 1 137 ? 1.149 9.563 28.875 1.00 35.50 137 LYS A N 1
ATOM 1122 C CA . LYS A 1 137 ? 1.173 11.039 28.816 1.00 35.50 137 LYS A CA 1
ATOM 1123 C C . LYS A 1 137 ? 1.717 11.589 27.495 1.00 35.50 137 LYS A C 1
ATOM 1125 O O . LYS A 1 137 ? 1.370 12.709 27.133 1.00 35.50 137 LYS A O 1
ATOM 1130 N N . VAL A 1 138 ? 2.573 10.841 26.802 1.00 39.03 138 VAL A N 1
ATOM 1131 C CA . VAL A 1 138 ? 3.163 11.253 25.522 1.00 39.03 138 VAL A CA 1
ATOM 1132 C C . VAL A 1 138 ? 2.168 10.955 24.398 1.00 39.03 138 VAL A C 1
ATOM 1134 O O . VAL A 1 138 ? 1.972 9.801 24.032 1.00 39.03 138 VAL A O 1
ATOM 1137 N N . LYS A 1 139 ? 1.533 12.006 23.870 1.00 44.06 139 LYS A N 1
ATOM 1138 C CA . LYS A 1 139 ? 0.694 11.976 22.659 1.00 44.06 139 LYS A CA 1
ATOM 1139 C C . LYS A 1 139 ? 1.561 12.096 21.400 1.00 44.06 139 LYS A C 1
ATOM 1141 O O . LYS A 1 139 ? 1.373 13.009 20.601 1.00 44.06 139 LYS A O 1
ATOM 1146 N N . ASP A 1 140 ? 2.571 11.242 21.268 1.00 45.56 140 ASP A N 1
ATOM 1147 C CA . ASP A 1 140 ? 3.317 11.154 20.010 1.00 45.56 140 ASP A CA 1
ATOM 1148 C C . ASP A 1 140 ? 2.495 10.265 19.071 1.00 45.56 140 ASP A C 1
ATOM 1150 O O . ASP A 1 140 ? 2.657 9.052 19.044 1.00 45.56 140 ASP A O 1
ATOM 1154 N N . ASP A 1 141 ? 1.536 10.873 18.373 1.00 53.16 141 ASP A N 1
ATOM 1155 C CA . ASP A 1 141 ? 0.527 10.159 17.575 1.00 53.16 141 ASP A CA 1
ATOM 1156 C C . ASP A 1 141 ? 0.985 9.853 16.135 1.00 53.16 141 ASP A C 1
ATOM 1158 O O . ASP A 1 141 ? 0.287 9.157 15.398 1.00 53.16 141 ASP A O 1
ATOM 1162 N N . GLU A 1 142 ? 2.167 10.333 15.741 1.00 60.66 142 GLU A N 1
ATOM 1163 C CA . GLU A 1 142 ? 2.725 10.208 14.388 1.00 60.66 142 GLU A CA 1
ATOM 1164 C C . GLU A 1 142 ? 3.860 9.170 14.348 1.00 60.66 142 GLU A C 1
ATOM 1166 O O . GLU A 1 142 ? 5.040 9.490 14.171 1.00 60.66 142 GLU A O 1
ATOM 1171 N N . PHE A 1 143 ? 3.508 7.901 14.556 1.00 74.69 143 PHE A N 1
ATOM 1172 C CA . PHE A 1 143 ? 4.420 6.785 14.313 1.00 74.69 143 PHE A CA 1
ATOM 1173 C C . PHE A 1 143 ? 4.273 6.307 12.872 1.00 74.69 143 PHE A C 1
ATOM 1175 O O . PHE A 1 143 ? 3.256 5.715 12.527 1.00 74.69 143 PHE A O 1
ATOM 1182 N N . TYR A 1 144 ? 5.305 6.495 12.056 1.00 81.12 144 TYR A N 1
ATOM 1183 C CA . TYR A 1 144 ? 5.344 5.984 10.690 1.00 81.12 144 TYR A CA 1
ATOM 1184 C C . TYR A 1 144 ? 5.847 4.542 10.669 1.00 81.12 144 TYR A C 1
ATOM 1186 O O . TYR A 1 144 ? 6.848 4.194 11.311 1.00 81.12 144 TYR A O 1
ATOM 1194 N N . THR A 1 145 ? 5.171 3.711 9.881 1.00 87.50 145 THR A N 1
ATOM 1195 C CA . THR A 1 145 ? 5.546 2.308 9.685 1.00 87.50 145 THR A CA 1
ATOM 1196 C C . THR A 1 145 ? 6.758 2.197 8.763 1.00 87.50 145 THR A C 1
ATOM 1198 O O . THR A 1 145 ? 6.905 2.965 7.808 1.00 87.50 145 THR A O 1
ATOM 1201 N N . ARG A 1 146 ? 7.631 1.217 9.007 1.00 87.25 146 ARG A N 1
ATOM 1202 C CA . ARG A 1 146 ? 8.745 0.916 8.101 1.00 87.25 146 ARG A CA 1
ATOM 1203 C C . ARG A 1 146 ? 8.288 0.010 6.961 1.00 87.25 146 ARG A C 1
ATOM 1205 O O . ARG A 1 146 ? 7.405 -0.830 7.130 1.00 87.25 146 ARG A O 1
ATOM 1212 N N . TYR A 1 147 ? 8.906 0.169 5.793 1.00 86.75 147 TYR A N 1
ATOM 1213 C CA . TYR A 1 147 ? 8.543 -0.598 4.600 1.00 86.75 147 TYR A CA 1
ATOM 1214 C C . TYR A 1 147 ? 8.763 -2.101 4.799 1.00 86.75 147 TYR A C 1
ATOM 1216 O O . TYR A 1 147 ? 7.900 -2.896 4.443 1.00 8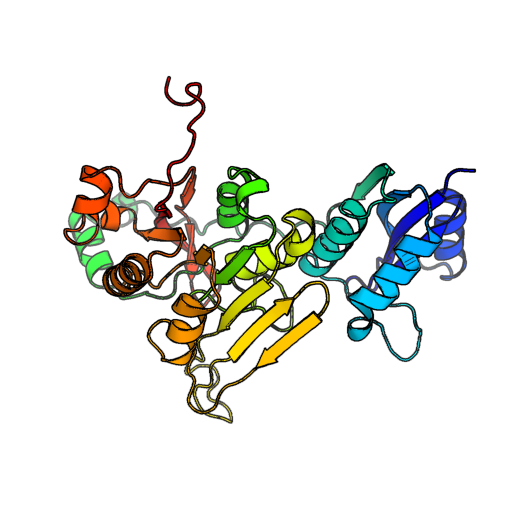6.75 147 TYR A O 1
ATOM 1224 N N . GLU A 1 148 ? 9.884 -2.480 5.409 1.00 84.56 148 GLU A N 1
ATOM 1225 C CA . GLU A 1 148 ? 10.251 -3.869 5.676 1.00 84.56 148 GLU A CA 1
ATOM 1226 C C . GLU A 1 148 ? 9.227 -4.598 6.554 1.00 84.56 148 GLU A C 1
ATOM 1228 O O . GLU A 1 148 ? 8.960 -5.775 6.327 1.00 84.56 148 GLU A O 1
ATOM 1233 N N . ASP A 1 149 ? 8.607 -3.904 7.511 1.00 91.75 149 ASP A N 1
ATOM 1234 C CA . ASP A 1 149 ? 7.595 -4.495 8.386 1.00 91.75 149 ASP A CA 1
ATOM 1235 C C . ASP A 1 149 ? 6.284 -4.739 7.618 1.00 91.75 149 ASP A C 1
ATOM 1237 O O . ASP A 1 149 ? 5.678 -5.803 7.744 1.00 91.75 149 ASP A O 1
ATOM 1241 N N . VAL A 1 150 ? 5.881 -3.793 6.757 1.00 93.69 150 VAL A N 1
ATOM 1242 C CA . VAL A 1 150 ? 4.715 -3.950 5.867 1.00 93.69 150 VAL A CA 1
ATOM 1243 C C . VAL A 1 150 ? 4.945 -5.060 4.843 1.00 93.69 150 VAL A C 1
ATOM 1245 O O . VAL A 1 150 ? 4.073 -5.902 4.641 1.00 93.69 150 VAL A O 1
ATOM 1248 N N . GLU A 1 151 ? 6.112 -5.090 4.199 1.00 89.00 151 GLU A N 1
ATOM 1249 C CA . GLU A 1 151 ? 6.454 -6.109 3.205 1.00 89.00 151 GLU A CA 1
ATOM 1250 C C . GLU A 1 151 ? 6.476 -7.506 3.825 1.00 89.00 151 GLU A C 1
ATOM 1252 O O . GLU A 1 151 ? 5.878 -8.431 3.267 1.00 89.00 151 GLU A O 1
ATOM 1257 N N . LYS A 1 152 ? 7.103 -7.642 5.001 1.00 88.38 152 LYS A N 1
ATOM 1258 C CA . LYS A 1 152 ? 7.169 -8.902 5.740 1.00 88.38 152 LYS A CA 1
ATOM 1259 C C . LYS A 1 152 ? 5.781 -9.420 6.095 1.00 88.38 152 LYS A C 1
ATOM 1261 O O . LYS A 1 152 ? 5.553 -10.615 5.960 1.00 88.38 152 LYS A O 1
ATOM 1266 N N . GLU A 1 153 ? 4.867 -8.551 6.524 1.00 94.50 153 GLU A N 1
ATOM 1267 C CA . GLU A 1 153 ? 3.486 -8.931 6.820 1.00 94.50 153 GLU A CA 1
ATOM 1268 C C . GLU A 1 153 ? 2.733 -9.337 5.550 1.00 94.50 153 GLU A C 1
ATOM 1270 O O . GLU A 1 153 ? 2.238 -10.463 5.449 1.00 94.50 153 GLU A O 1
ATOM 1275 N N . LEU A 1 154 ? 2.658 -8.432 4.569 1.00 94.12 154 LEU A N 1
ATOM 1276 C CA . LEU A 1 154 ? 1.796 -8.583 3.397 1.00 94.12 154 LEU A CA 1
ATOM 1277 C C . LEU A 1 154 ? 2.240 -9.724 2.466 1.00 94.12 154 LEU A C 1
ATOM 1279 O O . LEU A 1 154 ? 1.409 -10.280 1.745 1.00 94.12 154 LEU A O 1
ATOM 1283 N N . ALA A 1 155 ? 3.513 -10.131 2.514 1.00 88.56 155 ALA A N 1
ATOM 1284 C CA . ALA A 1 155 ? 4.028 -11.290 1.784 1.00 88.56 155 ALA A CA 1
ATOM 1285 C C . ALA A 1 155 ? 3.400 -12.634 2.207 1.00 88.56 155 ALA A C 1
ATOM 1287 O O . ALA A 1 155 ? 3.393 -13.564 1.401 1.00 88.56 155 ALA A O 1
ATOM 1288 N N . ASN A 1 156 ? 2.841 -12.740 3.419 1.00 90.12 156 ASN A N 1
ATOM 1289 C CA . ASN A 1 156 ? 2.222 -13.982 3.908 1.00 90.12 156 ASN A CA 1
ATOM 1290 C C . ASN A 1 156 ? 0.813 -14.224 3.345 1.00 90.12 156 ASN A C 1
ATOM 1292 O O . ASN A 1 156 ? 0.257 -15.312 3.491 1.00 90.12 156 ASN A O 1
ATOM 1296 N N . TYR A 1 157 ? 0.206 -13.219 2.712 1.00 90.88 157 TYR A N 1
ATOM 1297 C CA . TYR A 1 157 ? -1.172 -13.307 2.249 1.00 90.88 157 TYR A CA 1
ATOM 1298 C C . TYR A 1 157 ? -1.250 -13.864 0.820 1.00 90.88 157 TYR A C 1
ATOM 1300 O O . TYR A 1 157 ? -0.551 -13.368 -0.069 1.00 90.88 157 TYR A O 1
ATOM 1308 N N . PRO A 1 158 ? -2.139 -14.840 0.539 1.00 89.81 158 PRO A N 1
ATOM 1309 C CA . PRO A 1 158 ? -2.259 -15.422 -0.794 1.00 89.81 158 PRO A CA 1
ATOM 1310 C C . PRO A 1 158 ? -2.585 -14.374 -1.862 1.00 89.81 158 PRO A C 1
ATOM 1312 O O . PRO A 1 158 ? -3.532 -13.608 -1.707 1.00 89.81 158 PRO A O 1
ATOM 1315 N N . LEU A 1 159 ? -1.886 -14.405 -3.003 1.00 88.75 159 LEU A N 1
ATOM 1316 C CA . LEU A 1 159 ? -2.058 -13.418 -4.085 1.00 88.75 159 LEU A CA 1
ATOM 1317 C C . LEU A 1 159 ? -3.517 -13.237 -4.539 1.00 88.75 159 LEU A C 1
ATOM 1319 O O . LEU A 1 159 ? -3.935 -12.135 -4.883 1.00 88.75 159 LEU A O 1
ATOM 1323 N N . LYS A 1 160 ? -4.312 -14.312 -4.482 1.00 91.19 160 LYS A N 1
ATOM 1324 C CA . LYS A 1 160 ? -5.726 -14.324 -4.876 1.00 91.19 160 LYS A CA 1
ATOM 1325 C C . LYS A 1 160 ? -6.600 -13.356 -4.070 1.00 91.19 160 LYS A C 1
ATOM 1327 O O . LYS A 1 160 ? -7.646 -12.956 -4.569 1.00 91.19 160 LYS A O 1
ATOM 1332 N N . ILE A 1 161 ? -6.216 -12.974 -2.846 1.00 93.12 161 ILE A N 1
ATOM 1333 C CA . ILE A 1 161 ? -7.032 -12.033 -2.060 1.00 93.12 161 ILE A CA 1
ATOM 1334 C C . ILE A 1 161 ? -7.004 -10.615 -2.639 1.00 93.12 161 ILE A C 1
ATOM 1336 O O . ILE A 1 161 ? -7.937 -9.857 -2.396 1.00 93.12 161 ILE A O 1
ATOM 1340 N N . TRP A 1 162 ? -5.951 -10.283 -3.392 1.00 95.06 162 TRP A N 1
ATOM 1341 C CA . TRP A 1 162 ? -5.695 -8.955 -3.952 1.00 95.06 162 TRP A CA 1
ATOM 1342 C C . TRP A 1 162 ? -6.226 -8.796 -5.377 1.00 95.06 162 TRP A C 1
ATOM 1344 O O . TRP A 1 162 ? -6.496 -7.681 -5.817 1.00 95.06 162 TRP A O 1
ATOM 1354 N N . GLN A 1 163 ? -6.391 -9.908 -6.093 1.00 95.00 163 GLN A N 1
ATOM 1355 C CA . GLN A 1 163 ? -6.778 -9.898 -7.495 1.00 95.00 163 GLN A CA 1
ATOM 1356 C C . GLN A 1 163 ? -8.108 -9.159 -7.717 1.00 95.00 163 GLN A C 1
ATOM 1358 O O . GLN A 1 163 ? -9.111 -9.444 -7.058 1.00 95.00 163 GLN A O 1
ATOM 1363 N N . ASP A 1 164 ? -8.090 -8.223 -8.668 1.00 97.25 164 ASP A N 1
ATOM 1364 C CA . ASP A 1 164 ? -9.220 -7.385 -9.075 1.00 97.25 164 ASP A CA 1
ATOM 1365 C C . ASP A 1 164 ? -9.828 -6.562 -7.922 1.00 97.25 164 ASP A C 1
ATOM 1367 O O . ASP A 1 164 ? -10.997 -6.173 -7.975 1.00 97.25 164 ASP A O 1
ATOM 1371 N N . LYS A 1 165 ? -9.036 -6.279 -6.873 1.00 98.06 165 LYS A N 1
ATOM 1372 C CA . LYS A 1 165 ? -9.464 -5.495 -5.705 1.00 98.06 165 LYS A CA 1
ATOM 1373 C C . LYS A 1 165 ? -9.047 -4.037 -5.757 1.00 98.06 165 LYS A C 1
ATOM 1375 O O . LYS A 1 165 ? -8.004 -3.684 -6.315 1.00 98.06 165 LYS A O 1
ATOM 1380 N N . VAL A 1 166 ? -9.872 -3.208 -5.122 1.00 98.56 166 VAL A N 1
ATOM 1381 C CA . VAL A 1 166 ? -9.566 -1.826 -4.760 1.00 98.56 166 VAL A CA 1
ATOM 1382 C C . VAL A 1 166 ? -8.976 -1.791 -3.351 1.00 98.56 166 VAL A C 1
ATOM 1384 O O . VAL A 1 166 ? -9.667 -2.099 -2.375 1.00 98.56 166 VAL A O 1
ATOM 1387 N N . VAL A 1 167 ? -7.701 -1.412 -3.243 1.00 98.50 167 VAL A N 1
ATOM 1388 C CA . VAL A 1 167 ? -7.010 -1.231 -1.956 1.00 98.50 167 VAL A CA 1
ATOM 1389 C C . VAL A 1 167 ? -7.030 0.240 -1.554 1.00 98.50 167 VAL A C 1
ATOM 1391 O O . VAL A 1 167 ? -6.726 1.108 -2.373 1.00 98.50 167 VAL A O 1
ATOM 1394 N N . PHE A 1 168 ? -7.361 0.512 -0.290 1.00 98.38 168 PHE A N 1
ATOM 1395 C CA . PHE A 1 168 ? -7.413 1.860 0.272 1.00 98.38 168 PHE A CA 1
ATOM 1396 C C . PHE A 1 168 ? -6.417 2.042 1.428 1.00 98.38 168 PHE A C 1
ATOM 1398 O O . PHE A 1 168 ? -6.464 1.299 2.409 1.00 98.38 168 PHE A O 1
ATOM 1405 N N . CYS A 1 169 ? -5.537 3.042 1.325 1.00 96.94 169 CYS A N 1
ATOM 1406 C CA . CYS A 1 169 ? -4.544 3.408 2.345 1.00 96.94 169 CYS A CA 1
ATOM 1407 C C . CYS A 1 169 ? -4.796 4.844 2.824 1.00 96.94 169 CYS A C 1
ATOM 1409 O O . CYS A 1 169 ? -4.426 5.789 2.129 1.00 96.94 169 CYS A O 1
ATOM 1411 N N . ASN A 1 170 ? -5.440 5.032 3.978 1.00 92.81 170 ASN A N 1
ATOM 1412 C CA . ASN A 1 170 ? -6.039 6.328 4.317 1.00 92.81 170 ASN A CA 1
ATOM 1413 C C . ASN A 1 170 ? -5.569 6.988 5.622 1.00 92.81 170 ASN A C 1
ATOM 1415 O O . ASN A 1 170 ? -6.301 7.814 6.169 1.00 92.81 170 ASN A O 1
ATOM 1419 N N . CYS A 1 171 ? -4.398 6.615 6.156 1.00 79.88 171 CYS A N 1
ATOM 1420 C CA . CYS A 1 171 ? -3.916 7.184 7.425 1.00 79.88 171 CYS A CA 1
ATOM 1421 C C . CYS A 1 171 ? -2.424 7.548 7.517 1.00 79.88 171 CYS A C 1
ATOM 1423 O O . CYS A 1 171 ? -2.070 8.222 8.472 1.00 79.88 171 CYS A O 1
ATOM 1425 N N . ASP A 1 172 ? -1.562 7.121 6.591 1.00 69.44 172 ASP A N 1
ATOM 1426 C CA . ASP A 1 172 ? -0.104 7.060 6.846 1.00 69.44 172 ASP A CA 1
ATOM 1427 C C . ASP A 1 172 ? 0.731 7.890 5.841 1.00 69.44 172 ASP A C 1
ATOM 1429 O O . ASP A 1 172 ? 1.948 7.742 5.779 1.00 69.44 172 ASP A O 1
ATOM 1433 N N . ASP A 1 173 ? 0.050 8.754 5.073 1.00 79.75 173 ASP A N 1
ATOM 1434 C CA . ASP A 1 173 ? 0.453 9.487 3.856 1.00 79.75 173 ASP A CA 1
ATOM 1435 C C . ASP A 1 173 ? 0.274 8.746 2.521 1.00 79.75 173 ASP A C 1
ATOM 1437 O O . ASP A 1 173 ? 0.462 7.533 2.387 1.00 79.75 173 ASP A O 1
ATOM 1441 N N . ALA A 1 174 ? -0.099 9.504 1.485 1.00 82.44 174 ALA A N 1
ATOM 1442 C CA . ALA A 1 174 ? -0.180 9.001 0.117 1.00 82.44 174 ALA A CA 1
ATOM 1443 C C . ALA A 1 174 ? 1.212 8.935 -0.545 1.00 82.44 174 ALA A C 1
ATOM 1445 O O . ALA A 1 174 ? 2.243 9.049 0.112 1.00 82.44 174 ALA A O 1
ATOM 1446 N N . ILE A 1 175 ? 1.250 8.707 -1.860 1.00 78.38 175 ILE A N 1
ATOM 1447 C CA . ILE A 1 175 ? 2.492 8.707 -2.639 1.00 78.38 175 ILE A CA 1
ATOM 1448 C C . ILE A 1 175 ? 2.956 10.148 -2.888 1.00 78.38 175 ILE A C 1
ATOM 1450 O O . ILE A 1 175 ? 2.279 10.905 -3.590 1.00 78.38 175 ILE A O 1
ATOM 1454 N N . GLY A 1 176 ? 4.125 10.489 -2.345 1.00 71.25 176 GLY A N 1
ATOM 1455 C CA . GLY A 1 176 ? 4.825 11.748 -2.587 1.00 71.25 176 GLY A CA 1
ATOM 1456 C C . GLY A 1 176 ? 5.580 11.790 -3.922 1.00 71.25 176 GLY A C 1
ATOM 1457 O O . GLY A 1 176 ? 5.568 10.846 -4.715 1.00 71.25 176 GLY A O 1
ATOM 1458 N N . GLU A 1 177 ? 6.241 12.914 -4.196 1.00 70.44 177 GLU A N 1
ATOM 1459 C CA . GLU A 1 177 ? 6.930 13.179 -5.468 1.00 70.44 177 GLU A CA 1
ATOM 1460 C C . GLU A 1 177 ? 8.159 12.287 -5.687 1.00 70.44 177 GLU A C 1
ATOM 1462 O O . GLU A 1 177 ? 8.397 11.809 -6.799 1.00 70.44 177 GLU A O 1
ATOM 1467 N N . ARG A 1 178 ? 8.930 12.025 -4.626 1.00 63.06 178 ARG A N 1
ATOM 1468 C CA . ARG A 1 178 ? 10.126 11.170 -4.655 1.00 63.06 178 ARG A CA 1
ATOM 1469 C C . ARG A 1 178 ? 9.761 9.695 -4.727 1.00 63.06 178 ARG A C 1
ATOM 1471 O O . ARG A 1 178 ? 10.560 8.902 -5.235 1.00 63.06 178 ARG A O 1
ATOM 1478 N N . ARG A 1 179 ? 8.550 9.338 -4.281 1.00 71.56 179 ARG A N 1
ATOM 1479 C CA . ARG A 1 179 ? 8.012 7.968 -4.237 1.00 71.56 179 ARG A CA 1
ATOM 1480 C C . ARG A 1 179 ? 8.943 7.026 -3.489 1.00 71.56 179 ARG A C 1
ATOM 1482 O O . ARG A 1 179 ? 9.198 5.894 -3.917 1.00 71.56 179 ARG A O 1
ATOM 1489 N N . ASP A 1 180 ? 9.486 7.504 -2.384 1.00 72.38 180 ASP A N 1
ATOM 1490 C CA . ASP A 1 180 ? 10.328 6.722 -1.497 1.00 72.38 180 ASP A CA 1
ATOM 1491 C C . ASP A 1 180 ? 9.886 6.909 -0.045 1.00 72.38 180 ASP A C 1
ATOM 1493 O O . ASP A 1 180 ? 8.900 7.577 0.256 1.00 72.38 180 ASP A O 1
ATOM 1497 N N . TYR A 1 181 ? 10.595 6.262 0.875 1.00 71.25 181 TYR A N 1
ATOM 1498 C CA . TYR A 1 181 ? 10.252 6.287 2.294 1.00 71.25 181 TYR A CA 1
ATOM 1499 C C . TYR A 1 181 ? 10.383 7.682 2.928 1.00 71.25 181 TYR A C 1
ATOM 1501 O O . TYR A 1 181 ? 10.055 7.829 4.101 1.00 71.25 181 TYR A O 1
ATOM 1509 N N . THR A 1 182 ? 10.908 8.688 2.216 1.00 69.38 182 THR A N 1
ATOM 1510 C CA . THR A 1 182 ? 11.052 10.047 2.749 1.00 69.38 182 THR A CA 1
ATOM 1511 C C . THR A 1 182 ? 9.751 10.835 2.686 1.00 69.38 182 THR A C 1
ATOM 1513 O O . THR A 1 182 ? 9.539 11.680 3.554 1.00 69.38 182 THR A O 1
ATOM 1516 N N . ASP A 1 183 ? 8.870 10.524 1.732 1.00 73.38 183 ASP A N 1
ATOM 1517 C CA . ASP A 1 183 ? 7.657 11.299 1.447 1.00 73.38 183 ASP A CA 1
ATOM 1518 C C . ASP A 1 183 ? 6.417 10.450 1.125 1.00 73.38 183 ASP A C 1
ATOM 1520 O O . ASP A 1 183 ? 5.415 10.977 0.650 1.00 73.38 183 ASP A O 1
ATOM 1524 N N . SER A 1 184 ? 6.489 9.136 1.342 1.00 81.31 184 SER A N 1
ATOM 1525 C CA . SER A 1 184 ? 5.387 8.213 1.079 1.00 81.31 184 SER A CA 1
ATOM 1526 C C . SER A 1 184 ? 5.233 7.192 2.206 1.00 81.31 184 SER A C 1
ATOM 1528 O O . SER A 1 184 ? 6.229 6.753 2.792 1.00 81.31 184 SER A O 1
ATOM 1530 N N . SER A 1 185 ? 3.998 6.759 2.474 1.00 87.69 185 SER A N 1
ATOM 1531 C CA . SER A 1 185 ? 3.750 5.690 3.449 1.00 87.69 185 SER A CA 1
ATOM 1532 C C . SER A 1 185 ? 4.301 4.342 3.005 1.00 87.69 185 SER A C 1
ATOM 1534 O O . SER A 1 185 ? 4.318 4.008 1.818 1.00 87.69 185 SER A O 1
ATOM 1536 N N . ALA A 1 186 ? 4.681 3.509 3.975 1.00 89.88 186 ALA A N 1
ATOM 1537 C CA . ALA A 1 186 ? 5.108 2.137 3.716 1.00 89.88 186 ALA A CA 1
ATOM 1538 C C . ALA A 1 186 ? 4.020 1.314 3.001 1.00 89.88 186 ALA A C 1
ATOM 1540 O O . ALA A 1 186 ? 4.321 0.592 2.050 1.00 89.88 186 ALA A O 1
ATOM 1541 N N . PHE A 1 187 ? 2.756 1.472 3.409 1.00 94.56 187 PHE A N 1
ATOM 1542 C CA . PHE A 1 187 ? 1.615 0.808 2.777 1.00 94.56 187 PHE A CA 1
ATOM 1543 C C . PHE A 1 187 ? 1.409 1.258 1.330 1.00 94.56 187 PHE A C 1
ATOM 1545 O O . PHE A 1 187 ? 1.370 0.411 0.435 1.00 94.56 187 PHE A O 1
ATOM 1552 N N . ALA A 1 188 ? 1.329 2.568 1.074 1.00 92.38 188 ALA A N 1
ATOM 1553 C CA . ALA A 1 188 ? 1.138 3.075 -0.281 1.00 92.38 188 ALA A CA 1
ATOM 1554 C C . ALA A 1 188 ? 2.296 2.644 -1.191 1.00 92.38 188 ALA A C 1
ATOM 1556 O O . ALA A 1 188 ? 2.058 2.170 -2.303 1.00 92.38 188 ALA A O 1
ATOM 1557 N N . LEU A 1 189 ? 3.543 2.727 -0.708 1.00 88.19 189 LEU A N 1
ATOM 1558 C CA . LEU A 1 189 ? 4.718 2.271 -1.452 1.00 88.19 189 LEU A CA 1
ATOM 1559 C C . LEU A 1 189 ? 4.658 0.781 -1.784 1.00 88.19 189 LEU A C 1
ATOM 1561 O O . LEU A 1 189 ? 4.957 0.414 -2.919 1.00 88.19 189 LEU A O 1
ATOM 1565 N N . TYR A 1 190 ? 4.272 -0.073 -0.834 1.00 91.25 190 TYR A N 1
ATOM 1566 C CA . TYR A 1 190 ? 4.148 -1.512 -1.070 1.00 91.25 190 TYR A CA 1
ATOM 1567 C C . TYR A 1 190 ? 3.151 -1.806 -2.194 1.00 91.25 190 TYR A C 1
ATOM 1569 O O . TYR A 1 190 ? 3.486 -2.475 -3.176 1.00 91.25 190 TYR A O 1
ATOM 1577 N N . PHE A 1 191 ? 1.935 -1.263 -2.096 1.00 94.00 191 PHE A N 1
ATOM 1578 C CA . PHE A 1 191 ? 0.910 -1.517 -3.105 1.00 94.00 191 PHE A CA 1
ATOM 1579 C C . PHE A 1 191 ? 1.228 -0.870 -4.450 1.00 94.00 191 PHE A C 1
ATOM 1581 O O . PHE A 1 191 ? 0.908 -1.456 -5.481 1.00 94.00 191 PHE A O 1
ATOM 1588 N N . LEU A 1 192 ? 1.904 0.282 -4.467 1.00 89.19 192 LEU A N 1
ATOM 1589 C CA . LEU A 1 192 ? 2.390 0.897 -5.699 1.00 89.19 192 LEU A CA 1
ATOM 1590 C C . LEU A 1 192 ? 3.408 -0.014 -6.401 1.00 89.19 192 LEU A C 1
ATOM 1592 O O . LEU A 1 192 ? 3.239 -0.331 -7.579 1.00 89.19 192 LEU A O 1
ATOM 1596 N N . ARG A 1 193 ? 4.428 -0.479 -5.666 1.00 83.38 193 ARG A N 1
ATOM 1597 C CA . ARG A 1 193 ? 5.509 -1.339 -6.185 1.00 83.38 193 ARG A CA 1
ATOM 1598 C C . ARG A 1 193 ? 4.999 -2.674 -6.705 1.00 83.38 193 ARG A C 1
ATOM 1600 O O . ARG A 1 193 ? 5.486 -3.173 -7.716 1.00 83.38 193 ARG A O 1
ATOM 1607 N N . HIS A 1 194 ? 4.016 -3.253 -6.022 1.00 84.81 194 HIS A N 1
ATOM 1608 C CA . HIS A 1 194 ? 3.486 -4.571 -6.353 1.00 84.81 194 HIS A CA 1
ATOM 1609 C C . HIS A 1 194 ? 2.158 -4.537 -7.112 1.00 84.81 194 HIS A C 1
ATOM 1611 O O . HIS A 1 194 ? 1.577 -5.599 -7.318 1.00 84.81 194 HIS A O 1
ATOM 1617 N N . PHE A 1 195 ? 1.693 -3.372 -7.573 1.00 88.50 195 PHE A N 1
ATOM 1618 C CA . PHE A 1 195 ? 0.370 -3.193 -8.181 1.00 88.50 195 PHE A CA 1
ATOM 1619 C C . PHE A 1 195 ? 0.050 -4.248 -9.254 1.00 88.50 195 PHE A C 1
ATOM 1621 O O . PHE A 1 195 ? -0.951 -4.961 -9.166 1.00 88.50 195 PHE A O 1
ATOM 1628 N N . PHE A 1 196 ? 0.948 -4.405 -10.233 1.00 84.31 196 PHE A N 1
ATOM 1629 C CA . PHE A 1 196 ? 0.788 -5.365 -11.331 1.00 84.31 196 PHE A CA 1
ATOM 1630 C C . PHE A 1 196 ? 0.964 -6.818 -10.877 1.00 84.31 196 PHE A C 1
ATOM 1632 O O . PHE A 1 196 ? 0.214 -7.693 -11.305 1.00 84.31 196 PHE A O 1
ATOM 1639 N N . ARG A 1 197 ? 1.907 -7.078 -9.961 1.00 85.81 197 ARG A N 1
ATOM 1640 C CA . ARG A 1 197 ? 2.157 -8.417 -9.400 1.00 85.81 197 ARG A CA 1
ATOM 1641 C C . ARG A 1 197 ? 0.944 -8.941 -8.627 1.00 85.81 197 ARG A C 1
ATOM 1643 O O . ARG A 1 197 ? 0.605 -10.115 -8.736 1.00 85.81 197 ARG A O 1
ATOM 1650 N N . LEU A 1 198 ? 0.304 -8.067 -7.852 1.00 89.12 198 LEU A N 1
ATOM 1651 C CA . LEU A 1 198 ? -0.896 -8.357 -7.066 1.00 89.12 198 LEU A CA 1
ATOM 1652 C C . LEU A 1 198 ? -2.174 -8.370 -7.915 1.00 89.12 198 LEU A C 1
ATOM 1654 O O . LEU A 1 198 ? -3.215 -8.790 -7.417 1.00 89.12 198 LEU A O 1
ATOM 1658 N N . LYS A 1 199 ? -2.098 -7.934 -9.182 1.00 91.94 199 LYS A N 1
ATOM 1659 C CA . LYS A 1 199 ? -3.246 -7.774 -10.086 1.00 91.94 199 LYS A CA 1
ATOM 1660 C C . LYS A 1 199 ? -4.345 -6.909 -9.460 1.00 91.94 199 LYS A C 1
ATOM 1662 O O . LYS A 1 199 ? -5.521 -7.267 -9.498 1.00 91.94 199 LYS A O 1
ATOM 1667 N N . LEU A 1 200 ? -3.949 -5.795 -8.843 1.00 96.81 200 LEU A N 1
ATOM 1668 C CA . LEU A 1 200 ? -4.900 -4.849 -8.264 1.00 96.81 200 LEU A CA 1
ATOM 1669 C C . LEU A 1 200 ? -5.720 -4.176 -9.362 1.00 96.81 200 LEU A C 1
ATOM 1671 O O . LEU A 1 200 ? -5.191 -3.807 -10.411 1.00 96.81 200 LEU A O 1
ATOM 1675 N N . LYS A 1 201 ? -7.005 -3.953 -9.078 1.00 97.38 201 LYS A N 1
ATOM 1676 C CA . LYS A 1 201 ? -7.869 -3.130 -9.929 1.00 97.38 201 LYS A CA 1
ATOM 1677 C C . LYS A 1 201 ? -7.532 -1.653 -9.750 1.00 97.38 201 LYS A C 1
ATOM 1679 O O . LYS A 1 201 ? -7.376 -0.926 -10.728 1.00 97.38 201 LYS A O 1
ATOM 1684 N N . LYS A 1 202 ? -7.429 -1.216 -8.492 1.00 98.06 202 LYS A N 1
ATOM 1685 C CA . LYS A 1 202 ? -7.223 0.188 -8.127 1.00 98.06 202 LYS A CA 1
ATOM 1686 C C . LYS A 1 202 ? -6.505 0.300 -6.781 1.00 98.06 202 LYS A C 1
ATOM 1688 O O . LYS A 1 202 ? -6.755 -0.489 -5.873 1.00 98.06 202 LYS A O 1
ATOM 1693 N N . LEU A 1 203 ? -5.635 1.292 -6.648 1.00 97.88 203 LEU A N 1
ATOM 1694 C CA . LEU A 1 203 ? -5.038 1.708 -5.380 1.00 97.88 203 LEU A CA 1
ATOM 1695 C C . LEU A 1 203 ? -5.456 3.152 -5.121 1.00 97.88 203 LEU A C 1
ATOM 1697 O O . LEU A 1 203 ? -5.238 4.001 -5.980 1.00 97.88 203 LEU A O 1
ATOM 1701 N N . ILE A 1 204 ? -6.035 3.420 -3.955 1.00 97.88 204 ILE A N 1
ATOM 1702 C CA . ILE A 1 204 ? -6.393 4.769 -3.514 1.00 97.88 204 ILE A CA 1
ATOM 1703 C C . ILE A 1 204 ? -5.632 5.066 -2.222 1.00 97.88 204 ILE A C 1
ATOM 1705 O O . ILE A 1 204 ? -5.621 4.249 -1.300 1.00 97.88 204 ILE A O 1
ATOM 1709 N N . CYS A 1 205 ? -4.996 6.230 -2.136 1.00 96.12 205 CYS A N 1
ATOM 1710 C CA . CYS A 1 205 ? -4.304 6.679 -0.935 1.00 96.12 205 CYS A CA 1
ATOM 1711 C C . CYS A 1 205 ? -4.684 8.119 -0.600 1.00 96.12 205 CYS A C 1
ATOM 1713 O O . CYS A 1 205 ? -4.778 8.950 -1.504 1.00 96.12 205 CYS A O 1
ATOM 1715 N N . THR A 1 206 ? -4.861 8.430 0.682 1.00 92.75 206 THR A N 1
ATOM 1716 C CA . THR A 1 206 ? -5.133 9.801 1.139 1.00 92.75 206 THR A CA 1
ATOM 1717 C C . THR A 1 206 ? -3.939 10.336 1.904 1.00 92.75 206 THR A C 1
ATOM 1719 O O . THR A 1 206 ? -3.289 9.616 2.660 1.00 92.75 206 THR A O 1
ATOM 1722 N N . HIS A 1 207 ? -3.632 11.606 1.675 1.00 86.81 207 HIS A N 1
ATOM 1723 C CA . HIS A 1 207 ? -2.613 12.330 2.412 1.00 86.81 207 HIS A CA 1
ATOM 1724 C C . HIS A 1 207 ? -3.281 13.358 3.306 1.00 86.81 207 HIS A C 1
ATOM 1726 O O . HIS A 1 207 ? -4.111 14.142 2.831 1.00 86.81 207 HIS A O 1
ATOM 1732 N N . TYR A 1 208 ? -2.899 13.340 4.579 1.00 80.25 208 TYR A N 1
ATOM 1733 C CA . TYR A 1 208 ? -3.325 14.333 5.543 1.00 80.25 208 TYR A CA 1
ATOM 1734 C C . TYR A 1 208 ? -2.451 15.575 5.390 1.00 80.25 208 TYR A C 1
ATOM 1736 O O . TYR A 1 208 ? -1.241 15.505 5.569 1.00 80.25 208 TYR A O 1
ATOM 1744 N N . GLY A 1 209 ? -3.056 16.711 5.045 1.00 68.94 209 GLY A N 1
ATOM 1745 C CA . GLY A 1 209 ? -2.325 17.974 5.054 1.00 68.94 209 GLY A CA 1
ATOM 1746 C C . GLY A 1 209 ? -1.929 18.311 6.492 1.00 68.94 209 GLY A C 1
ATOM 1747 O O . GLY A 1 209 ? -2.762 18.211 7.396 1.00 68.94 209 GLY A O 1
ATOM 1748 N N . SER A 1 210 ? -0.693 18.748 6.725 1.00 60.44 210 SER A N 1
ATOM 1749 C CA . SER A 1 210 ? -0.234 19.144 8.061 1.00 60.44 210 SER A CA 1
ATOM 1750 C C . SER A 1 210 ? -0.026 20.658 8.155 1.00 60.44 210 SER A C 1
ATOM 1752 O O . SER A 1 210 ? 0.050 21.370 7.154 1.00 60.44 210 SER A O 1
ATOM 1754 N N . GLN A 1 211 ? 0.099 21.187 9.377 1.00 46.06 211 GLN A N 1
ATOM 1755 C CA . GLN A 1 211 ? 0.515 22.581 9.566 1.00 46.06 211 GLN A CA 1
ATOM 1756 C C . GLN A 1 211 ? 1.975 22.830 9.138 1.00 46.06 211 GLN A C 1
ATOM 1758 O O . GLN A 1 211 ? 2.361 23.974 8.974 1.00 46.06 211 GLN A O 1
ATOM 1763 N N . GLN A 1 212 ? 2.822 21.826 8.905 1.00 45.75 212 GLN A N 1
ATOM 1764 C CA . GLN A 1 212 ? 4.180 22.097 8.400 1.00 45.75 212 GLN A CA 1
ATOM 1765 C C . GLN A 1 212 ? 4.208 22.479 6.910 1.00 45.75 212 GLN A C 1
ATOM 1767 O O . GLN A 1 212 ? 5.198 23.042 6.448 1.00 45.75 212 GLN A O 1
ATOM 1772 N N . ASP A 1 213 ? 3.085 22.323 6.202 1.00 48.56 213 ASP A N 1
ATOM 1773 C CA . ASP A 1 213 ? 2.889 22.779 4.818 1.00 48.56 213 ASP A CA 1
ATOM 1774 C C . ASP A 1 213 ? 2.539 24.287 4.721 1.00 48.56 213 ASP A C 1
ATOM 1776 O O . ASP A 1 213 ? 2.175 24.800 3.660 1.00 48.56 213 ASP A O 1
ATOM 1780 N N . LEU A 1 214 ? 2.630 25.019 5.844 1.00 41.03 214 LEU A N 1
ATOM 1781 C CA . LEU A 1 214 ? 2.045 26.350 6.080 1.00 41.03 214 LEU A CA 1
ATOM 1782 C C . LEU A 1 214 ? 2.600 27.508 5.251 1.00 41.03 214 LEU A C 1
ATOM 1784 O O . LEU A 1 214 ? 2.064 28.610 5.357 1.00 41.03 214 LEU A O 1
ATOM 1788 N N . PHE A 1 215 ? 3.625 27.319 4.423 1.00 44.47 215 PHE A N 1
ATOM 1789 C CA . PHE A 1 215 ? 4.239 28.482 3.795 1.00 44.47 215 PHE A CA 1
ATOM 1790 C C . PHE A 1 215 ? 3.401 29.157 2.707 1.00 44.47 215 PHE A C 1
ATOM 1792 O O . PHE A 1 215 ? 3.771 30.279 2.402 1.00 44.47 215 PHE A O 1
ATOM 1799 N N . ASN A 1 216 ? 2.292 28.600 2.167 1.00 43.16 216 ASN A N 1
ATOM 1800 C CA . ASN A 1 216 ? 1.476 29.365 1.191 1.00 43.16 216 ASN A CA 1
ATOM 1801 C C . ASN A 1 216 ? -0.012 28.993 0.910 1.00 43.16 216 ASN A C 1
ATOM 1803 O O . ASN A 1 216 ? -0.606 29.677 0.079 1.00 43.16 216 ASN A O 1
ATOM 1807 N N . ALA A 1 217 ? -0.676 27.977 1.500 1.00 45.81 217 ALA A N 1
ATOM 1808 C CA . ALA A 1 217 ? -2.021 27.601 0.977 1.00 45.81 217 ALA A CA 1
ATOM 1809 C C . ALA A 1 217 ? -3.079 27.004 1.933 1.00 45.81 217 ALA A C 1
ATOM 1811 O O . ALA A 1 217 ? -4.164 26.636 1.465 1.00 45.81 217 ALA A O 1
ATOM 1812 N N . GLY A 1 218 ? -2.818 26.926 3.242 1.00 52.12 218 GLY A N 1
ATOM 1813 C CA . GLY A 1 218 ? -3.694 26.233 4.197 1.00 52.12 218 GLY A CA 1
ATOM 1814 C C . GLY A 1 218 ? -3.559 24.703 4.150 1.00 52.12 218 GLY A C 1
ATOM 1815 O O . GLY A 1 218 ? -2.969 24.146 3.228 1.00 52.12 218 GLY A O 1
ATOM 1816 N N . VAL A 1 219 ? -4.097 24.021 5.166 1.00 62.50 219 VAL A N 1
ATOM 1817 C CA . VAL A 1 219 ? -4.039 22.556 5.312 1.00 62.50 219 VAL A CA 1
ATOM 1818 C C . VAL A 1 219 ? -4.891 21.893 4.222 1.00 62.50 219 VAL A C 1
ATOM 1820 O O . VAL A 1 219 ? -6.118 21.888 4.327 1.00 62.50 219 VAL A O 1
ATOM 1823 N N . LYS A 1 220 ? -4.262 21.369 3.163 1.00 76.69 220 LYS A N 1
ATOM 1824 C CA . LYS A 1 220 ? -4.949 20.707 2.041 1.00 76.69 220 LYS A CA 1
ATOM 1825 C C . LYS A 1 220 ? -4.481 19.263 1.910 1.00 76.69 220 LYS A C 1
ATOM 1827 O O . LYS A 1 220 ? -3.332 19.015 1.557 1.00 76.69 220 LYS A O 1
ATOM 1832 N N . GLY A 1 221 ? -5.391 18.329 2.158 1.00 84.88 221 GLY A N 1
ATOM 1833 C CA . GLY A 1 221 ? -5.173 16.921 1.855 1.00 84.88 221 GLY A CA 1
ATOM 1834 C C . GLY A 1 221 ? -5.363 16.647 0.368 1.00 84.88 221 GLY A C 1
ATOM 1835 O O . GLY A 1 221 ? -6.004 17.416 -0.352 1.00 84.88 221 GLY A O 1
ATOM 1836 N N . TYR A 1 222 ? -4.828 15.529 -0.104 1.00 89.75 222 TYR A N 1
ATOM 1837 C CA . TYR A 1 222 ? -5.043 15.073 -1.476 1.00 89.75 222 TYR A CA 1
ATOM 1838 C C . TYR A 1 222 ? -5.264 13.566 -1.528 1.00 89.75 222 TYR A C 1
ATOM 1840 O O . TYR A 1 222 ? -4.963 12.830 -0.588 1.00 89.75 222 TYR A O 1
ATOM 1848 N N . ILE A 1 223 ? -5.793 13.119 -2.659 1.00 94.19 223 ILE A N 1
ATOM 1849 C CA . ILE A 1 223 ? -6.091 11.727 -2.963 1.00 94.19 223 ILE A CA 1
ATOM 1850 C C . ILE A 1 223 ? -5.228 11.327 -4.151 1.00 94.19 223 ILE A C 1
ATOM 1852 O O . ILE A 1 223 ? -5.284 11.947 -5.214 1.00 94.19 223 ILE A O 1
ATOM 1856 N N . PHE A 1 224 ? -4.425 10.290 -3.966 1.00 94.12 224 PHE A N 1
ATOM 1857 C CA . PHE A 1 224 ? -3.701 9.617 -5.033 1.00 94.12 224 PHE A CA 1
ATOM 1858 C C . PHE A 1 224 ? -4.488 8.378 -5.453 1.00 94.12 224 PHE A C 1
ATOM 1860 O O . PHE A 1 224 ? -4.845 7.561 -4.608 1.00 94.12 224 PHE A O 1
ATOM 1867 N N . THR A 1 225 ? -4.745 8.224 -6.748 1.00 95.69 225 THR A N 1
ATOM 1868 C CA . THR A 1 225 ? -5.401 7.041 -7.313 1.00 95.69 225 THR A CA 1
ATOM 1869 C C . THR A 1 225 ? -4.542 6.448 -8.416 1.00 95.69 225 THR A C 1
ATOM 1871 O O . THR A 1 225 ? -4.057 7.176 -9.280 1.00 95.69 225 THR A O 1
ATOM 1874 N N . LYS A 1 226 ? -4.387 5.124 -8.414 1.00 92.75 226 LYS A N 1
ATOM 1875 C CA . LYS A 1 226 ? -3.745 4.356 -9.481 1.00 92.75 226 LYS A CA 1
ATOM 1876 C C . LYS A 1 226 ? -4.700 3.307 -10.034 1.00 92.75 226 LYS A C 1
ATOM 1878 O O . LYS A 1 226 ? -5.190 2.469 -9.280 1.00 92.75 226 LYS A O 1
ATOM 1883 N N . GLU A 1 227 ? -4.896 3.324 -11.349 1.00 92.88 227 GLU A N 1
ATOM 1884 C CA . GLU A 1 227 ? -5.694 2.356 -12.110 1.00 92.88 227 GLU A CA 1
ATOM 1885 C C . GLU A 1 227 ? -4.875 1.866 -13.306 1.00 92.88 227 GLU A C 1
ATOM 1887 O O . GLU A 1 227 ? -4.619 2.595 -14.269 1.00 92.88 227 GLU A O 1
ATOM 1892 N N . GLY A 1 228 ? -4.379 0.630 -13.216 1.00 86.00 228 GLY A N 1
ATOM 1893 C CA . GLY A 1 228 ? -3.375 0.131 -14.150 1.00 86.00 228 GLY A CA 1
ATOM 1894 C C . GLY A 1 228 ? -2.130 1.022 -14.143 1.00 86.00 228 GLY A C 1
ATOM 1895 O O . GLY A 1 228 ? -1.457 1.197 -13.124 1.00 86.00 228 GLY A O 1
ATOM 1896 N N . ALA A 1 229 ? -1.816 1.592 -15.302 1.00 76.88 229 ALA A N 1
ATOM 1897 C CA . ALA A 1 229 ? -0.686 2.499 -15.451 1.00 76.88 229 ALA A CA 1
ATOM 1898 C C . ALA A 1 229 ? -1.049 3.983 -15.269 1.00 76.88 229 ALA A C 1
ATOM 1900 O O . ALA A 1 229 ? -0.148 4.809 -15.150 1.00 76.88 229 ALA A O 1
ATOM 1901 N N . HIS A 1 230 ? -2.343 4.315 -15.211 1.00 82.44 230 HIS A N 1
ATOM 1902 C CA . HIS A 1 230 ? -2.797 5.682 -14.983 1.00 82.44 230 HIS A CA 1
ATOM 1903 C C . HIS A 1 230 ? -2.720 6.036 -13.504 1.00 82.44 230 HIS A C 1
ATOM 1905 O O . HIS A 1 230 ? -3.089 5.240 -12.639 1.00 82.44 230 HIS A O 1
ATOM 1911 N N . GLU A 1 231 ? -2.247 7.248 -13.234 1.00 89.44 231 GLU A N 1
ATOM 1912 C CA . GLU A 1 231 ? -2.110 7.795 -11.892 1.00 89.44 231 GLU A CA 1
ATOM 1913 C C . GLU A 1 231 ? -2.680 9.207 -11.862 1.00 89.44 231 GLU A C 1
ATOM 1915 O O . GLU A 1 231 ? -2.386 10.028 -12.730 1.00 89.44 231 GLU A O 1
ATOM 1920 N N . ILE A 1 232 ? -3.528 9.471 -10.873 1.00 90.19 232 ILE A N 1
ATOM 1921 C CA . ILE A 1 232 ? -4.277 10.717 -10.745 1.00 90.19 232 ILE A CA 1
ATOM 1922 C C . ILE A 1 232 ? -4.079 11.241 -9.329 1.00 90.19 232 ILE A C 1
ATOM 1924 O O . ILE A 1 232 ? -4.277 10.517 -8.353 1.00 90.19 232 ILE A O 1
ATOM 1928 N N . LYS A 1 233 ? -3.712 12.519 -9.224 1.00 90.88 233 LYS A N 1
ATOM 1929 C CA . LYS A 1 233 ? -3.698 13.264 -7.966 1.00 90.88 233 LYS A CA 1
ATOM 1930 C C . LYS A 1 233 ? -4.850 14.260 -7.988 1.00 90.88 233 LYS A C 1
ATOM 1932 O O . LYS A 1 233 ? -4.916 15.106 -8.875 1.00 90.88 233 LYS A O 1
ATOM 1937 N N . HIS A 1 234 ? -5.748 14.146 -7.020 1.00 90.44 234 HIS A N 1
ATOM 1938 C CA . HIS A 1 234 ? -6.911 15.012 -6.876 1.00 90.44 234 HIS A CA 1
ATOM 1939 C C . HIS A 1 234 ? -6.887 15.692 -5.507 1.00 90.44 234 HIS A C 1
ATOM 1941 O O . HIS A 1 234 ? -6.644 15.040 -4.494 1.00 90.44 234 HIS A O 1
ATOM 1947 N N . THR A 1 235 ? -7.161 16.994 -5.472 1.00 90.75 235 THR A N 1
ATOM 1948 C CA . THR A 1 235 ? -7.225 17.794 -4.240 1.00 90.75 235 THR A CA 1
ATOM 1949 C C . THR A 1 235 ? -8.647 18.333 -4.101 1.00 90.75 235 THR A C 1
ATOM 1951 O O . THR A 1 235 ? -8.928 19.423 -4.608 1.00 90.75 235 THR A O 1
ATOM 1954 N N . PRO A 1 236 ? -9.570 17.576 -3.476 1.00 90.31 236 PRO A N 1
ATOM 1955 C CA . PRO A 1 236 ? -10.940 18.034 -3.319 1.00 90.31 236 PRO A CA 1
ATOM 1956 C C . PRO A 1 236 ? -11.008 19.346 -2.516 1.00 90.31 236 PRO A C 1
ATOM 1958 O O . PRO A 1 236 ? -10.239 19.534 -1.566 1.00 90.31 236 PRO A O 1
ATOM 1961 N N . PRO A 1 237 ? -11.944 20.253 -2.842 1.00 87.38 237 PRO A N 1
ATOM 1962 C CA . PRO A 1 237 ? -12.179 21.446 -2.039 1.00 87.38 237 PRO A CA 1
ATOM 1963 C C . PRO A 1 237 ? -12.512 21.086 -0.587 1.00 87.38 237 PRO A C 1
ATOM 1965 O O . PRO A 1 237 ? -13.326 20.201 -0.335 1.00 87.38 237 PRO A O 1
ATOM 1968 N N . ASN A 1 238 ? -11.912 21.806 0.365 1.00 8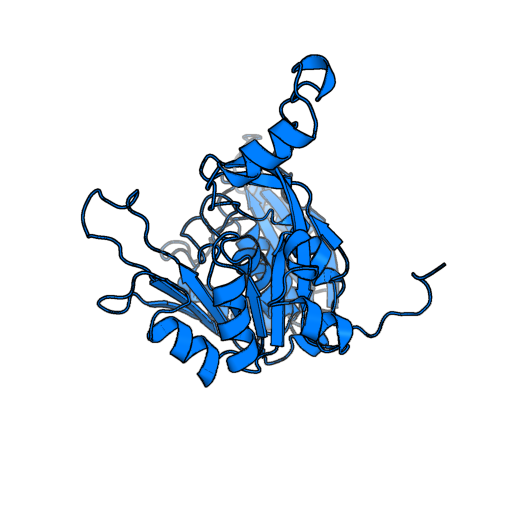6.06 238 ASN A N 1
ATOM 1969 C CA . ASN A 1 238 ? -12.119 21.635 1.811 1.00 86.06 238 ASN A CA 1
ATOM 1970 C C . ASN A 1 238 ? -11.758 20.252 2.381 1.00 86.06 238 ASN A C 1
ATOM 1972 O O . ASN A 1 238 ? -12.146 19.955 3.507 1.00 86.06 238 ASN A O 1
ATOM 1976 N N . TYR A 1 239 ? -11.010 19.432 1.644 1.00 88.00 239 TYR A N 1
ATOM 1977 C CA . TYR A 1 239 ? -10.542 18.136 2.120 1.00 88.00 239 TYR A CA 1
ATOM 1978 C C . TYR A 1 239 ? -9.178 18.256 2.802 1.00 88.00 239 TYR A C 1
ATOM 1980 O O . TYR A 1 239 ? -8.245 18.835 2.236 1.00 88.00 239 TYR A O 1
ATOM 1988 N N . ARG A 1 240 ? -9.045 17.709 4.014 1.00 86.69 240 ARG A N 1
ATOM 1989 C CA . ARG A 1 240 ? -7.785 17.740 4.782 1.00 86.69 240 ARG A CA 1
ATOM 1990 C C . ARG A 1 240 ? -7.074 16.396 4.833 1.00 86.69 240 ARG A C 1
ATOM 1992 O O . ARG A 1 240 ? -5.912 16.373 5.212 1.00 86.69 240 ARG A O 1
ATOM 1999 N N . GLY A 1 241 ? -7.712 15.317 4.383 1.00 86.00 241 GLY A N 1
ATOM 2000 C CA . GLY A 1 241 ? -7.127 13.975 4.348 1.00 86.00 241 GLY A CA 1
ATOM 2001 C C . GLY A 1 241 ? -7.489 13.084 5.534 1.00 86.00 241 GLY A C 1
ATOM 2002 O O . GLY A 1 241 ? -6.999 11.960 5.608 1.00 86.00 241 GLY A O 1
ATOM 2003 N N . GLY A 1 242 ? -8.330 13.560 6.456 1.00 88.50 242 GLY A N 1
ATOM 2004 C CA . GLY A 1 242 ? -8.787 12.804 7.618 1.00 88.50 242 GLY A CA 1
ATOM 2005 C C . GLY A 1 242 ? -9.630 11.599 7.207 1.00 88.50 242 GLY A C 1
ATOM 2006 O O . GLY A 1 242 ? -10.428 11.667 6.268 1.00 88.50 242 GLY A O 1
ATOM 2007 N N . PHE A 1 243 ? -9.471 10.473 7.902 1.00 92.25 243 PHE A N 1
ATOM 2008 C CA . PHE A 1 243 ? -10.188 9.235 7.579 1.00 92.25 243 PHE A CA 1
ATOM 2009 C C . PHE A 1 243 ? -11.703 9.340 7.821 1.00 92.25 243 PHE A C 1
ATOM 2011 O O . PHE A 1 243 ? -12.477 8.593 7.225 1.00 92.25 243 PHE A O 1
ATOM 2018 N N . GLU A 1 244 ? -12.114 10.258 8.693 1.00 92.19 244 GLU A N 1
ATOM 2019 C CA . GLU A 1 244 ? -13.495 10.560 9.067 1.00 92.19 244 GLU A CA 1
ATOM 2020 C C . GLU A 1 244 ? -14.192 11.524 8.099 1.00 92.19 244 GLU A C 1
ATOM 2022 O O . GLU A 1 244 ? -15.409 11.700 8.166 1.00 92.19 244 GLU A O 1
ATOM 2027 N N . GLU A 1 245 ? -13.440 12.177 7.211 1.00 93.19 245 GLU A N 1
ATOM 2028 C CA . GLU A 1 245 ? -14.001 13.166 6.299 1.00 93.19 245 GLU A CA 1
ATOM 2029 C C . GLU A 1 245 ? -14.909 12.517 5.252 1.00 93.19 245 GLU A C 1
ATOM 2031 O O . GLU A 1 245 ? -14.699 11.378 4.829 1.00 93.19 245 GLU A O 1
ATOM 2036 N N . LYS A 1 246 ? -15.903 13.282 4.780 1.00 95.31 246 LYS A N 1
ATOM 2037 C CA . LYS A 1 246 ? -16.923 12.818 3.827 1.00 95.31 246 LYS A CA 1
ATOM 2038 C C . LYS A 1 246 ? -16.317 12.087 2.628 1.00 95.31 246 LYS A C 1
ATOM 2040 O O . LYS A 1 246 ? -16.831 11.045 2.240 1.00 95.31 246 LYS A O 1
ATOM 2045 N N . GLU A 1 247 ? -15.230 12.612 2.070 1.00 95.06 247 GLU A N 1
ATOM 2046 C CA . GLU A 1 247 ? -14.588 12.021 0.895 1.00 95.06 247 GLU A CA 1
ATOM 2047 C C . GLU A 1 247 ? -13.862 10.706 1.221 1.00 95.06 247 GLU A C 1
ATOM 2049 O O . GLU A 1 247 ? -14.010 9.725 0.495 1.00 95.06 247 GLU A O 1
ATOM 2054 N N . SER A 1 248 ? -13.168 10.628 2.361 1.00 95.44 248 SER A N 1
ATOM 2055 C CA . SER A 1 248 ? -12.553 9.383 2.843 1.00 95.44 248 SER A CA 1
ATOM 2056 C C . SER A 1 248 ? -13.604 8.306 3.124 1.00 95.44 248 SER A C 1
ATOM 2058 O O . SER A 1 248 ? -13.413 7.142 2.772 1.00 95.44 248 SER A O 1
ATOM 2060 N N . LEU A 1 249 ? -14.739 8.692 3.717 1.00 97.69 249 LEU A N 1
ATOM 2061 C CA . LEU A 1 249 ? -15.862 7.791 3.973 1.00 97.69 249 LEU A CA 1
ATOM 2062 C C . LEU A 1 249 ? -16.561 7.359 2.680 1.00 97.69 249 LEU A C 1
ATOM 2064 O O . LEU A 1 249 ? -16.966 6.201 2.580 1.00 97.69 249 LEU A O 1
ATOM 2068 N N . ARG A 1 250 ? -16.693 8.245 1.686 1.00 97.88 250 ARG A N 1
ATOM 2069 C CA . ARG A 1 250 ? -17.221 7.899 0.359 1.00 97.88 250 ARG A CA 1
ATOM 2070 C C . ARG A 1 250 ? -16.360 6.812 -0.278 1.00 97.88 250 ARG A C 1
ATOM 2072 O O . ARG A 1 250 ? -16.874 5.747 -0.604 1.00 97.88 250 ARG A O 1
ATOM 2079 N N . ILE A 1 251 ? -15.046 7.030 -0.349 1.00 98.00 251 ILE A N 1
ATOM 2080 C CA . ILE A 1 251 ? -14.091 6.055 -0.896 1.00 98.00 251 ILE A CA 1
ATOM 2081 C C . ILE A 1 251 ? -14.170 4.728 -0.136 1.00 98.00 251 ILE A C 1
ATOM 2083 O O . ILE A 1 251 ? -14.279 3.668 -0.755 1.00 98.00 251 ILE A O 1
ATOM 2087 N N . LEU A 1 252 ? -14.158 4.774 1.200 1.00 98.38 252 LEU A N 1
ATOM 2088 C CA . LEU A 1 252 ? -14.250 3.582 2.040 1.00 98.38 252 LEU A CA 1
ATOM 2089 C C . LEU A 1 252 ? -15.508 2.763 1.732 1.00 98.38 252 LEU A C 1
ATOM 2091 O O . LEU A 1 252 ? -15.429 1.547 1.577 1.00 98.38 252 LEU A O 1
ATOM 2095 N N . ASN A 1 253 ? -16.671 3.409 1.677 1.00 98.12 253 ASN A N 1
ATOM 2096 C CA . ASN A 1 253 ? -17.944 2.703 1.573 1.00 98.12 253 ASN A CA 1
ATOM 2097 C C . ASN A 1 253 ? -18.261 2.280 0.131 1.00 98.12 253 ASN A C 1
ATOM 2099 O O . ASN A 1 253 ? -18.732 1.161 -0.086 1.00 98.12 253 ASN A O 1
ATOM 2103 N N . GLU A 1 254 ? -17.965 3.133 -0.847 1.00 98.00 254 GLU A N 1
ATOM 2104 C CA . GLU A 1 254 ? -18.408 2.968 -2.234 1.00 98.00 254 GLU A CA 1
ATOM 2105 C C . GLU A 1 254 ? -17.353 2.314 -3.134 1.00 98.00 254 GLU A C 1
ATOM 2107 O O . GLU A 1 254 ? -17.716 1.556 -4.030 1.00 98.00 254 GLU A O 1
ATOM 2112 N N . GLU A 1 255 ? -16.058 2.551 -2.894 1.00 98.00 255 GLU A N 1
ATOM 2113 C CA . GLU A 1 255 ? -14.991 2.109 -3.807 1.00 98.00 255 GLU A CA 1
ATOM 2114 C C . GLU A 1 255 ? -14.112 0.998 -3.233 1.00 98.00 255 GLU A C 1
ATOM 2116 O O . GLU A 1 255 ? -13.744 0.078 -3.960 1.00 98.00 255 GLU A O 1
ATOM 2121 N N . ALA A 1 256 ? -13.753 1.071 -1.950 1.00 98.25 256 ALA A N 1
ATOM 2122 C CA . ALA A 1 256 ? -12.775 0.164 -1.360 1.00 98.25 256 ALA A CA 1
ATOM 2123 C C . ALA A 1 256 ? -13.315 -1.269 -1.223 1.00 98.25 256 ALA A C 1
ATOM 2125 O O . ALA A 1 256 ? -14.451 -1.486 -0.793 1.00 98.25 256 ALA A O 1
ATOM 2126 N N . ASP A 1 257 ? -12.464 -2.254 -1.511 1.00 98.00 257 ASP A N 1
ATOM 2127 C CA . ASP A 1 257 ? -12.689 -3.664 -1.175 1.00 98.00 257 ASP A CA 1
ATOM 2128 C C . ASP A 1 257 ? -11.921 -4.062 0.091 1.00 98.00 257 ASP A C 1
ATOM 2130 O O . ASP A 1 257 ? -12.426 -4.822 0.927 1.00 98.00 257 ASP A O 1
ATOM 2134 N N . ILE A 1 258 ? -10.680 -3.573 0.203 1.00 97.75 258 ILE A N 1
ATOM 2135 C CA . ILE A 1 258 ? -9.747 -3.885 1.286 1.00 97.75 258 ILE A CA 1
ATOM 2136 C C . ILE A 1 258 ? -9.063 -2.598 1.753 1.00 97.75 258 ILE A C 1
ATOM 2138 O O . ILE A 1 258 ? -8.533 -1.842 0.942 1.00 97.75 258 ILE A O 1
ATOM 2142 N N . VAL A 1 259 ? -9.033 -2.365 3.062 1.00 98.06 259 VAL A N 1
ATOM 2143 C CA . VAL A 1 259 ? -8.303 -1.248 3.672 1.00 98.06 259 VAL A CA 1
ATOM 2144 C C . VAL A 1 259 ? -6.991 -1.745 4.270 1.00 98.06 259 VAL A C 1
ATOM 2146 O O . VAL A 1 259 ? -6.989 -2.685 5.063 1.00 98.06 259 VAL A O 1
ATOM 2149 N N . CYS A 1 260 ? -5.873 -1.121 3.912 1.00 97.31 260 CYS A N 1
ATOM 2150 C CA . CYS A 1 260 ? -4.556 -1.480 4.433 1.00 97.31 260 CYS A CA 1
ATOM 2151 C C . CYS A 1 260 ? -3.790 -0.228 4.851 1.00 97.31 260 CYS A C 1
ATOM 2153 O O . CYS A 1 260 ? -3.402 0.560 3.992 1.00 97.31 260 CYS A O 1
ATOM 2155 N N . THR A 1 261 ? -3.603 -0.015 6.155 1.00 94.38 261 THR A N 1
ATOM 2156 C CA . THR A 1 261 ? -2.987 1.221 6.661 1.00 94.38 261 THR A CA 1
ATOM 2157 C C . THR A 1 261 ? -2.509 1.099 8.111 1.00 94.38 261 THR A C 1
ATOM 2159 O O . THR A 1 261 ? -2.797 0.124 8.803 1.00 94.38 261 THR A O 1
ATOM 2162 N N . ASN A 1 262 ? -1.818 2.125 8.590 1.00 91.75 262 ASN A N 1
ATOM 2163 C CA . ASN A 1 262 ? -1.471 2.336 9.991 1.00 91.75 262 ASN A CA 1
ATOM 2164 C C . ASN A 1 262 ? -2.248 3.560 10.513 1.00 91.75 262 ASN A C 1
ATOM 2166 O O . ASN A 1 262 ? -1.877 4.690 10.207 1.00 91.75 262 ASN A O 1
ATOM 2170 N N . PRO A 1 263 ? -3.397 3.374 11.187 1.00 89.44 263 PRO A N 1
ATOM 2171 C CA . PRO A 1 263 ? -4.138 4.477 11.789 1.00 89.44 263 PRO A CA 1
ATOM 2172 C C . PRO A 1 263 ? -3.381 5.138 12.949 1.00 89.44 263 PRO A C 1
ATOM 2174 O O . PRO A 1 263 ? -2.631 4.455 13.649 1.00 89.44 263 PRO A O 1
ATOM 2177 N N . PRO A 1 264 ? -3.663 6.420 13.254 1.00 85.56 264 PRO A N 1
ATOM 2178 C C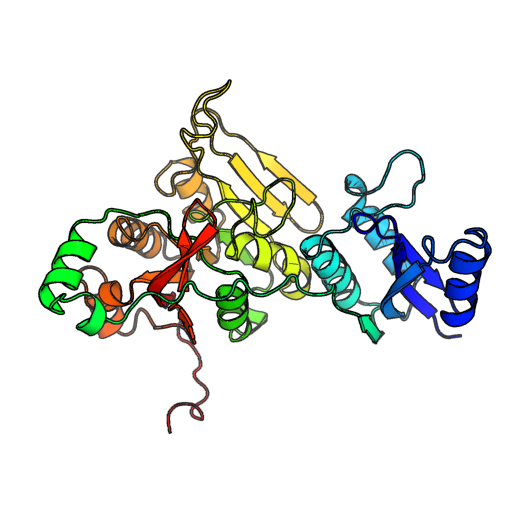A . PRO A 1 264 ? -3.136 7.071 14.448 1.00 85.56 264 PRO A CA 1
ATOM 2179 C C . PRO A 1 264 ? -3.531 6.286 15.699 1.00 85.56 264 PRO A C 1
ATOM 2181 O O . PRO A 1 264 ? -4.715 6.005 15.920 1.00 85.56 264 PRO A O 1
ATOM 2184 N N . PHE A 1 265 ? -2.559 5.932 16.541 1.00 84.62 265 PHE A N 1
ATOM 2185 C CA . PHE A 1 265 ? -2.812 5.055 17.689 1.00 84.62 265 PHE A CA 1
ATOM 2186 C C . PHE A 1 265 ? -3.808 5.663 18.685 1.00 84.62 265 PHE A C 1
ATOM 2188 O O . PHE A 1 265 ? -4.635 4.931 19.233 1.00 84.62 265 PHE A O 1
ATOM 2195 N N . SER A 1 266 ? -3.804 6.988 18.863 1.00 83.19 266 SER A N 1
ATOM 2196 C CA . SER A 1 266 ? -4.770 7.702 19.710 1.00 83.19 266 SER A CA 1
ATOM 2197 C C . SER A 1 266 ? -6.208 7.643 19.197 1.00 83.19 266 SER A C 1
ATOM 2199 O O . SER A 1 266 ? -7.145 7.681 19.995 1.00 83.19 266 SER A O 1
ATOM 2201 N N . ARG A 1 267 ? -6.395 7.502 17.881 1.00 88.38 267 ARG A N 1
ATOM 2202 C CA . ARG A 1 267 ? -7.708 7.426 17.221 1.00 88.38 267 ARG A CA 1
ATOM 2203 C C . ARG A 1 267 ? -8.062 6.011 16.757 1.00 88.38 267 ARG A C 1
ATOM 2205 O O . ARG A 1 267 ? -9.033 5.822 16.029 1.00 88.38 267 ARG A O 1
ATOM 2212 N N . ALA A 1 268 ? -7.328 4.994 17.213 1.00 88.50 268 ALA A N 1
ATOM 2213 C CA . ALA A 1 268 ? -7.516 3.614 16.771 1.00 88.50 268 ALA A CA 1
ATOM 2214 C C . ALA A 1 268 ? -8.930 3.069 17.044 1.00 88.50 268 ALA A C 1
ATOM 2216 O O . ALA A 1 268 ? -9.456 2.330 16.218 1.00 88.50 268 ALA A O 1
ATOM 2217 N N . ILE A 1 269 ? -9.566 3.438 18.165 1.00 91.06 269 ILE A N 1
ATOM 2218 C CA . ILE A 1 269 ? -10.942 3.009 18.493 1.00 91.06 269 ILE A CA 1
ATOM 2219 C C . ILE A 1 269 ? -11.956 3.615 17.516 1.00 91.06 269 ILE A C 1
ATOM 2221 O O . ILE A 1 269 ? -12.825 2.908 17.011 1.00 91.06 269 ILE A O 1
ATOM 2225 N N . GLU A 1 270 ? -11.844 4.915 17.246 1.00 93.62 270 GLU A N 1
ATOM 2226 C CA . GLU A 1 270 ? -12.720 5.627 16.312 1.00 93.62 270 GLU A CA 1
ATOM 2227 C C . GLU A 1 270 ? -12.586 5.039 14.904 1.00 93.62 270 GLU A C 1
ATOM 2229 O O . GLU A 1 270 ? -13.574 4.663 14.270 1.00 93.62 270 GLU A O 1
ATOM 2234 N N . TYR A 1 271 ? -11.344 4.868 14.452 1.00 94.06 271 TYR A N 1
ATOM 2235 C CA . TYR A 1 271 ? -11.049 4.278 13.156 1.00 94.06 271 TYR A CA 1
ATOM 2236 C C . TYR A 1 271 ? -11.551 2.830 13.047 1.00 94.06 271 TYR A C 1
ATOM 2238 O O . TYR A 1 271 ? -12.180 2.455 12.057 1.00 94.06 271 TYR A O 1
ATOM 2246 N N . TRP A 1 272 ? -11.356 2.023 14.094 1.00 94.69 272 TRP A N 1
ATOM 2247 C CA . TRP A 1 272 ? -11.885 0.662 14.182 1.00 94.69 272 TRP A CA 1
ATOM 2248 C C . TRP A 1 272 ? -13.406 0.620 14.016 1.00 94.69 272 TRP A C 1
ATOM 2250 O O . TRP A 1 272 ? -13.918 -0.181 13.236 1.00 94.69 272 TRP A O 1
ATOM 2260 N N . GLN A 1 273 ? -14.142 1.499 14.698 1.00 95.25 273 GLN A N 1
ATOM 2261 C CA . GLN A 1 273 ? -15.602 1.565 14.584 1.00 95.25 273 GLN A CA 1
ATOM 2262 C C . GLN A 1 273 ? -16.054 1.907 13.159 1.00 95.25 273 GLN A C 1
ATOM 2264 O O . GLN A 1 273 ? -16.995 1.290 12.653 1.00 95.25 273 GLN A O 1
ATOM 2269 N N . ILE A 1 274 ? -15.364 2.841 12.495 1.00 96.94 274 ILE A N 1
ATOM 2270 C CA . ILE A 1 274 ? -15.608 3.187 11.088 1.00 96.94 274 ILE A CA 1
ATOM 2271 C C . ILE A 1 274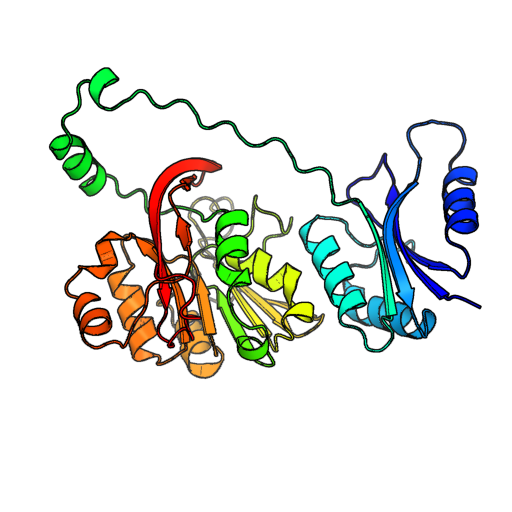 ? -15.401 1.960 10.191 1.00 96.94 274 ILE A C 1
ATOM 2273 O O . ILE A 1 274 ? -16.280 1.625 9.391 1.00 96.94 274 ILE A O 1
ATOM 2277 N N . LEU A 1 275 ? -14.283 1.248 10.358 1.00 96.31 275 LEU A N 1
ATOM 2278 C CA . LEU A 1 275 ? -13.977 0.059 9.563 1.00 96.31 275 LEU A CA 1
ATOM 2279 C C . LEU A 1 275 ? -14.993 -1.062 9.778 1.00 96.31 275 LEU A C 1
ATOM 2281 O O . LEU A 1 275 ? -15.512 -1.609 8.804 1.00 96.31 275 LEU A O 1
ATOM 2285 N N . ILE A 1 276 ? -15.347 -1.368 11.025 1.00 95.94 276 ILE A N 1
ATOM 2286 C CA . ILE A 1 276 ? -16.356 -2.389 11.310 1.00 95.94 276 ILE A CA 1
ATOM 2287 C C . ILE A 1 276 ? -17.710 -2.016 10.695 1.00 95.94 276 ILE A C 1
ATOM 2289 O O . ILE A 1 276 ? -18.353 -2.859 10.065 1.00 95.94 276 ILE A O 1
ATOM 2293 N N . LYS A 1 277 ? -18.135 -0.752 10.824 1.00 96.62 277 LYS A N 1
ATOM 2294 C CA . LYS A 1 277 ? -19.396 -0.270 10.242 1.00 96.62 277 LYS A CA 1
ATOM 2295 C C . LYS A 1 277 ? -19.409 -0.396 8.718 1.00 96.62 277 LYS A C 1
ATOM 2297 O O . LYS A 1 277 ? -20.446 -0.741 8.154 1.00 96.62 277 LY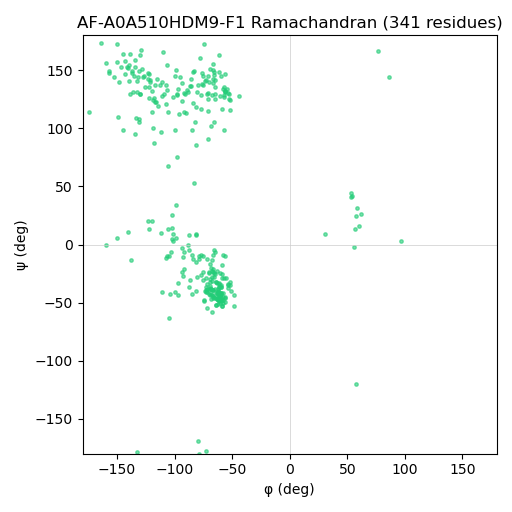S A O 1
ATOM 2302 N N . SER A 1 278 ? -18.269 -0.161 8.069 1.00 96.50 278 SER A N 1
ATOM 2303 C CA . SER A 1 278 ? -18.128 -0.269 6.612 1.00 96.50 278 SER A CA 1
ATOM 2304 C C . SER A 1 278 ? -18.270 -1.704 6.086 1.00 96.50 278 SER A C 1
ATOM 2306 O O . SER A 1 278 ? -18.544 -1.901 4.903 1.00 96.50 278 SER A O 1
ATOM 2308 N N . LYS A 1 279 ? -18.070 -2.716 6.950 1.00 95.31 279 LYS A N 1
ATOM 2309 C CA . LYS A 1 279 ? -18.017 -4.148 6.599 1.00 95.31 279 LYS A CA 1
ATOM 2310 C C . LYS A 1 279 ? -16.952 -4.497 5.544 1.00 95.31 279 LYS A C 1
ATOM 2312 O O . LYS A 1 279 ? -16.973 -5.601 4.996 1.00 95.31 279 LYS A O 1
ATOM 2317 N N . LYS A 1 280 ? -16.023 -3.582 5.245 1.00 95.62 280 LYS A N 1
ATOM 2318 C CA . LYS A 1 280 ? -14.907 -3.822 4.326 1.00 95.62 280 LYS A CA 1
ATOM 2319 C C . LYS A 1 280 ? -13.849 -4.669 5.005 1.00 95.62 280 LYS A C 1
ATOM 2321 O O . LYS A 1 280 ? -13.640 -4.565 6.211 1.00 95.62 280 LYS A O 1
ATOM 2326 N N . LYS A 1 281 ? -13.157 -5.497 4.221 1.00 96.25 281 LYS A N 1
ATOM 2327 C CA . LYS A 1 281 ? -11.991 -6.226 4.726 1.00 96.25 281 LYS A CA 1
ATOM 2328 C C . LYS A 1 281 ? -10.898 -5.223 5.062 1.00 96.25 281 LYS A C 1
ATOM 2330 O O . LYS A 1 281 ? -10.770 -4.205 4.389 1.00 96.25 281 LYS A O 1
ATOM 2335 N N . PHE A 1 282 ? -10.081 -5.529 6.057 1.00 96.94 282 PHE A N 1
ATOM 2336 C CA . PHE A 1 282 ? -8.936 -4.688 6.360 1.00 96.94 282 PHE A CA 1
ATOM 2337 C C . PHE A 1 282 ? -7.778 -5.470 6.965 1.00 96.94 282 PHE A C 1
ATOM 2339 O O . PHE A 1 282 ? -7.985 -6.539 7.538 1.00 96.94 282 PHE A O 1
ATOM 2346 N N . ILE A 1 283 ? -6.583 -4.903 6.816 1.00 96.44 283 ILE A N 1
ATOM 2347 C CA . ILE A 1 283 ? -5.350 -5.263 7.515 1.00 96.44 283 ILE A CA 1
ATOM 2348 C C . ILE A 1 283 ? -4.770 -3.952 8.039 1.00 96.44 283 ILE A C 1
ATOM 2350 O O . ILE A 1 283 ? -4.306 -3.129 7.253 1.00 96.44 283 ILE A O 1
ATOM 2354 N N . ILE A 1 284 ? -4.823 -3.725 9.346 1.00 95.38 284 ILE A N 1
ATOM 2355 C CA . ILE A 1 284 ? -4.363 -2.467 9.942 1.00 95.38 284 ILE A CA 1
ATOM 2356 C C . ILE A 1 284 ? -3.259 -2.719 10.949 1.00 95.38 284 ILE A C 1
ATOM 2358 O O . ILE A 1 284 ? -3.327 -3.686 11.703 1.00 95.38 284 ILE A O 1
ATOM 2362 N N . LEU A 1 285 ? -2.261 -1.846 10.996 1.00 93.44 285 LEU A N 1
ATOM 2363 C CA . LEU A 1 285 ? -1.298 -1.859 12.090 1.00 93.44 285 LEU A CA 1
ATOM 2364 C C . LEU A 1 285 ? -1.906 -1.151 13.301 1.00 93.44 285 LEU A C 1
ATOM 2366 O O . LEU A 1 285 ? -2.473 -0.071 13.184 1.00 93.44 285 LEU A O 1
ATOM 2370 N N . SER A 1 286 ? -1.840 -1.759 14.478 1.00 90.81 286 SER A N 1
ATOM 2371 C CA . SER A 1 286 ? -2.368 -1.141 15.691 1.00 90.81 286 SER A CA 1
ATOM 2372 C C . SER A 1 286 ? -1.483 -1.448 16.884 1.00 90.81 286 SER A C 1
ATOM 2374 O O . SER A 1 286 ? -0.764 -2.446 16.882 1.00 90.81 286 SER A O 1
ATOM 2376 N N . SER A 1 287 ? -1.561 -0.626 17.931 1.00 89.12 287 SER A N 1
ATOM 2377 C CA . SER A 1 287 ? -0.950 -0.970 19.216 1.00 89.12 287 SER A CA 1
ATOM 2378 C C . SER A 1 287 ? -1.462 -2.332 19.686 1.00 89.12 287 SER A C 1
ATOM 2380 O O . SER A 1 287 ? -2.672 -2.568 19.713 1.00 89.12 287 SER A O 1
ATOM 2382 N N . ILE A 1 288 ? -0.563 -3.209 20.137 1.00 85.31 288 ILE A N 1
ATOM 2383 C CA . ILE A 1 288 ? -0.928 -4.541 20.645 1.00 85.31 288 ILE A CA 1
ATOM 2384 C C . ILE A 1 288 ? -1.895 -4.465 21.837 1.00 85.31 288 ILE A C 1
ATOM 2386 O O . ILE A 1 288 ? -2.694 -5.371 22.070 1.00 85.31 288 ILE A O 1
ATOM 2390 N N . THR A 1 289 ? -1.871 -3.353 22.579 1.00 85.88 289 THR A N 1
ATOM 2391 C CA . THR A 1 289 ? -2.781 -3.118 23.707 1.00 85.88 289 THR A CA 1
ATOM 2392 C C . THR A 1 289 ? -4.229 -2.933 23.264 1.00 85.88 289 THR A C 1
ATOM 2394 O O . THR A 1 289 ? -5.133 -3.119 24.076 1.00 85.88 289 THR A O 1
ATOM 2397 N N . ASN A 1 290 ? -4.478 -2.588 21.996 1.00 86.56 290 ASN A N 1
ATOM 2398 C CA . ASN A 1 290 ? -5.837 -2.425 21.494 1.00 86.56 290 ASN A CA 1
ATOM 2399 C C . ASN A 1 290 ? -6.589 -3.753 21.448 1.00 86.56 290 ASN A C 1
ATOM 2401 O O . ASN A 1 290 ? -7.787 -3.739 21.682 1.00 86.56 290 ASN A O 1
ATOM 2405 N N . CYS A 1 291 ? -5.925 -4.902 21.284 1.00 83.31 291 CYS A N 1
ATOM 2406 C CA . CYS A 1 291 ? -6.592 -6.211 21.258 1.00 83.31 291 CYS A CA 1
ATOM 2407 C C . CYS A 1 291 ? -7.390 -6.527 22.537 1.00 83.31 291 CYS A C 1
ATOM 2409 O O . CYS A 1 291 ? -8.380 -7.253 22.478 1.00 83.31 291 CYS A O 1
ATOM 2411 N N . VAL A 1 292 ? -6.976 -5.973 23.682 1.00 83.19 292 VAL A N 1
ATOM 2412 C CA . VAL A 1 292 ? -7.634 -6.159 24.990 1.00 83.19 292 VAL A CA 1
ATOM 2413 C C . VAL A 1 292 ? -8.505 -4.970 25.406 1.00 83.19 292 VAL A C 1
ATOM 2415 O O . VAL A 1 292 ? -9.081 -4.967 26.491 1.00 83.19 292 VAL A O 1
ATOM 2418 N N . ASN A 1 293 ? -8.624 -3.952 24.553 1.00 88.19 293 ASN A N 1
ATOM 2419 C CA . ASN A 1 293 ? -9.525 -2.827 24.770 1.00 88.19 293 ASN A CA 1
ATOM 2420 C C . ASN A 1 293 ? -10.987 -3.273 24.591 1.00 88.19 293 ASN A C 1
ATOM 2422 O O . ASN A 1 293 ? -11.286 -4.086 23.716 1.00 88.19 293 ASN A O 1
ATOM 2426 N N . THR A 1 294 ? -11.911 -2.702 25.368 1.00 90.94 294 THR A N 1
ATOM 2427 C CA . THR A 1 294 ? -13.351 -3.019 25.331 1.00 90.94 294 THR A CA 1
ATOM 2428 C C . THR A 1 294 ? -13.989 -2.862 23.948 1.00 90.94 294 THR A C 1
ATOM 2430 O O . THR A 1 294 ? -14.927 -3.589 23.633 1.00 90.94 294 THR A O 1
ATOM 2433 N N . ALA A 1 295 ? -13.471 -1.973 23.096 1.00 91.38 295 ALA A N 1
ATOM 2434 C CA . ALA A 1 295 ? -13.953 -1.802 21.725 1.00 91.38 295 ALA A CA 1
ATOM 2435 C C . ALA A 1 295 ? -13.556 -2.958 20.782 1.00 91.38 295 ALA A C 1
ATOM 2437 O O . ALA A 1 295 ? -14.275 -3.257 19.826 1.00 91.38 295 ALA A O 1
ATOM 2438 N N . PHE A 1 296 ? -12.426 -3.616 21.046 1.00 93.19 296 PHE A N 1
ATOM 2439 C CA . PHE A 1 296 ? -11.819 -4.621 20.168 1.00 93.19 296 PHE A CA 1
ATOM 2440 C C . PHE A 1 296 ? -12.044 -6.043 20.683 1.00 93.19 296 PHE A C 1
ATOM 2442 O O . PHE A 1 296 ? -12.390 -6.926 19.897 1.00 93.19 296 PHE A O 1
ATOM 2449 N N . ILE A 1 297 ? -11.889 -6.268 21.995 1.00 93.31 297 ILE A N 1
ATOM 2450 C CA . ILE A 1 297 ? -11.923 -7.599 22.614 1.00 93.31 297 ILE A CA 1
ATOM 2451 C C . ILE A 1 297 ? -13.171 -8.422 22.251 1.00 93.31 297 ILE A C 1
ATOM 2453 O O . ILE A 1 297 ? -13.006 -9.622 22.026 1.00 93.31 297 ILE A O 1
ATOM 2457 N N . PRO A 1 298 ? -14.389 -7.853 22.069 1.00 94.81 298 PRO A N 1
ATOM 2458 C CA . PRO A 1 298 ? -15.543 -8.649 21.662 1.00 94.81 298 PRO A CA 1
ATOM 2459 C C . PRO A 1 298 ? -15.364 -9.285 20.278 1.00 94.81 298 PRO A C 1
ATOM 2461 O O . PRO A 1 298 ? -15.836 -10.397 20.057 1.00 94.81 298 PRO A O 1
ATOM 2464 N N . TYR A 1 299 ? -14.660 -8.628 19.352 1.00 94.50 299 TYR A N 1
ATOM 2465 C CA . TYR A 1 299 ? -14.415 -9.162 18.010 1.00 94.50 299 TYR A CA 1
ATOM 2466 C C . TYR A 1 299 ? -13.402 -10.303 18.036 1.00 94.50 299 TYR A C 1
ATOM 2468 O O . TYR A 1 299 ? -13.608 -11.305 17.357 1.00 94.50 299 TYR A O 1
ATOM 2476 N N . PHE A 1 300 ? -12.354 -10.198 18.853 1.00 91.12 300 PHE A N 1
ATOM 2477 C CA . PHE A 1 300 ? -11.396 -11.291 19.039 1.00 91.12 300 PHE A CA 1
ATOM 2478 C C . PHE A 1 300 ? -12.039 -12.479 19.764 1.00 91.12 300 PHE A C 1
ATOM 2480 O O . PHE A 1 300 ? -11.956 -13.609 19.284 1.00 91.12 300 PHE A O 1
ATOM 2487 N N . ALA A 1 301 ? -12.767 -12.229 20.858 1.00 91.56 301 ALA A N 1
ATOM 2488 C CA . ALA A 1 301 ? -13.461 -13.265 21.625 1.00 91.56 301 ALA A CA 1
ATOM 2489 C C . ALA A 1 301 ? -14.499 -14.027 20.781 1.00 91.56 301 ALA A C 1
ATOM 2491 O O . ALA A 1 301 ? -14.649 -15.238 20.915 1.00 91.56 301 ALA A O 1
ATOM 2492 N N . GLN A 1 302 ? -15.181 -13.331 19.868 1.00 93.88 302 GLN A N 1
ATOM 2493 C CA . GLN A 1 302 ? -16.171 -13.920 18.961 1.00 93.88 302 GLN A CA 1
ATOM 2494 C C . GLN A 1 302 ? -15.566 -14.461 17.655 1.00 93.88 302 GLN A C 1
ATOM 2496 O O . GLN A 1 302 ? -16.323 -14.822 16.756 1.00 93.88 302 GLN A O 1
ATOM 2501 N N . LYS A 1 303 ? -14.231 -14.503 17.519 1.00 91.44 303 LYS A N 1
ATOM 2502 C CA . LYS A 1 303 ? -13.527 -14.937 16.295 1.00 91.44 303 LYS A CA 1
ATOM 2503 C C . LYS A 1 303 ? -13.997 -14.192 15.032 1.00 91.44 303 LYS A C 1
ATOM 2505 O O . LYS A 1 303 ? -14.191 -14.785 13.976 1.00 91.44 303 LYS A O 1
ATOM 2510 N N . LYS A 1 304 ? -14.209 -12.881 15.164 1.00 92.19 304 LYS A N 1
ATOM 2511 C CA . LYS A 1 304 ? -14.551 -11.933 14.086 1.00 92.19 304 LYS A CA 1
ATOM 2512 C C . LYS A 1 304 ? -13.369 -11.048 13.680 1.00 92.19 304 LYS A C 1
ATOM 2514 O O . LYS A 1 304 ? -13.465 -10.323 12.695 1.00 92.19 304 LYS A O 1
ATOM 2519 N N . ALA A 1 305 ? -12.283 -11.094 14.445 1.00 92.62 305 ALA A N 1
ATOM 2520 C CA . ALA A 1 305 ? -11.018 -10.443 14.152 1.00 92.62 305 ALA A CA 1
ATOM 2521 C C . ALA A 1 305 ? -9.855 -11.356 14.551 1.00 92.62 305 ALA A C 1
ATOM 2523 O O . ALA A 1 305 ? -9.984 -12.173 15.466 1.00 92.62 305 ALA A O 1
ATOM 2524 N N . TRP A 1 306 ? -8.727 -11.203 13.864 1.00 92.69 306 TRP A N 1
ATOM 2525 C CA . TRP A 1 306 ? -7.528 -12.016 14.028 1.00 92.69 306 TRP A CA 1
ATOM 2526 C C . TRP A 1 306 ? -6.285 -11.136 14.086 1.00 92.69 306 TRP A C 1
ATOM 2528 O O . TRP A 1 306 ? -6.250 -10.037 13.528 1.00 92.69 306 TRP A O 1
ATOM 2538 N N . ALA A 1 307 ? -5.266 -11.645 14.770 1.00 91.50 307 ALA A N 1
ATOM 2539 C CA . ALA A 1 307 ? -3.913 -11.129 14.672 1.00 91.50 307 ALA A CA 1
ATOM 2540 C C . ALA A 1 307 ? -3.307 -11.543 13.319 1.00 91.50 307 ALA A C 1
ATOM 2542 O O . ALA A 1 307 ? -3.533 -12.660 12.853 1.00 91.50 307 ALA A O 1
ATOM 2543 N N . GLY A 1 308 ? -2.555 -10.636 12.702 1.00 92.06 308 GLY A N 1
ATOM 2544 C CA . GLY A 1 308 ? -1.735 -10.900 11.525 1.00 92.06 308 GLY A CA 1
ATOM 2545 C C . GLY A 1 308 ? -0.495 -11.724 11.866 1.00 92.06 308 GLY A C 1
ATOM 2546 O O . GLY A 1 308 ? -0.287 -12.125 13.017 1.00 92.06 308 GLY A O 1
ATOM 2547 N N . TYR A 1 309 ? 0.339 -11.962 10.859 1.00 91.44 309 TYR A N 1
ATOM 2548 C CA . TYR A 1 309 ? 1.458 -12.903 10.947 1.00 91.44 309 TYR A CA 1
ATOM 2549 C C . TYR A 1 309 ? 2.657 -12.351 11.721 1.00 91.44 309 TYR A C 1
ATOM 2551 O O . TYR A 1 309 ? 3.441 -13.116 12.284 1.00 91.44 309 TYR A O 1
ATOM 2559 N N . THR A 1 310 ? 2.825 -11.030 11.750 1.00 90.75 310 THR A N 1
ATOM 2560 C CA . THR A 1 310 ? 4.032 -10.384 12.265 1.00 90.75 310 THR A CA 1
ATOM 2561 C C . THR A 1 310 ? 3.735 -9.311 13.308 1.00 90.75 310 THR A C 1
ATOM 2563 O O . THR A 1 310 ? 2.692 -8.657 13.312 1.00 90.75 310 THR A O 1
ATOM 2566 N N . ARG A 1 311 ? 4.701 -9.139 14.214 1.00 90.12 311 ARG A N 1
ATOM 2567 C CA . ARG A 1 311 ? 4.753 -8.066 15.209 1.00 90.12 311 ARG A CA 1
ATOM 2568 C C . ARG A 1 311 ? 5.688 -6.961 14.725 1.00 90.12 311 ARG A C 1
ATOM 2570 O O . ARG A 1 311 ? 6.730 -7.261 14.143 1.00 90.12 311 ARG A O 1
ATOM 2577 N N . VAL A 1 312 ? 5.359 -5.712 15.047 1.00 90.69 312 VAL A N 1
ATOM 2578 C CA . VAL A 1 312 ? 6.192 -4.533 14.777 1.00 90.69 312 VAL A CA 1
ATOM 2579 C C . VAL A 1 312 ? 6.650 -3.926 16.100 1.00 90.69 312 VAL A C 1
ATOM 2581 O O . VAL A 1 312 ? 5.827 -3.522 16.914 1.00 90.69 312 VAL A O 1
ATOM 2584 N N . ASP A 1 313 ? 7.961 -3.868 16.330 1.00 88.94 313 ASP A N 1
ATOM 2585 C CA . ASP A 1 313 ? 8.547 -3.300 17.557 1.00 88.94 313 ASP A CA 1
ATOM 2586 C C . ASP A 1 313 ? 9.220 -1.931 17.333 1.00 88.94 313 ASP A C 1
ATOM 2588 O O . ASP A 1 313 ? 9.569 -1.242 18.296 1.00 88.94 313 ASP A O 1
ATOM 2592 N N . TRP A 1 314 ? 9.411 -1.534 16.071 1.00 88.38 314 TRP A N 1
ATOM 2593 C CA . TRP A 1 314 ? 10.154 -0.338 15.678 1.00 88.38 314 TRP A CA 1
ATOM 2594 C C . TRP A 1 314 ? 9.353 0.512 14.699 1.00 88.38 314 TRP A C 1
ATOM 2596 O O . TRP A 1 314 ? 8.881 0.023 13.678 1.00 88.38 314 TRP A O 1
ATOM 2606 N N . PHE A 1 315 ? 9.256 1.799 15.007 1.00 87.75 315 PHE A N 1
ATOM 2607 C CA . PHE A 1 315 ? 8.550 2.804 14.222 1.00 87.75 315 PHE A CA 1
ATOM 2608 C C . PHE A 1 315 ? 9.464 4.000 13.969 1.00 87.75 315 PHE A C 1
ATOM 2610 O O . PHE A 1 315 ? 10.518 4.138 14.595 1.00 87.75 315 PHE A O 1
ATOM 2617 N N . LEU A 1 316 ? 9.061 4.873 13.053 1.00 82.88 316 LEU A N 1
ATOM 2618 C CA . LEU A 1 316 ? 9.753 6.122 12.761 1.00 82.88 316 LEU A CA 1
ATOM 2619 C C . LEU A 1 316 ? 8.948 7.303 13.302 1.00 82.88 316 LEU A C 1
ATOM 2621 O O . LEU A 1 316 ? 7.736 7.361 13.136 1.00 82.88 316 LEU A O 1
ATOM 2625 N N . THR A 1 317 ? 9.623 8.268 13.917 1.00 81.88 317 THR A N 1
ATOM 2626 C CA . THR A 1 317 ? 9.019 9.569 14.251 1.00 81.88 317 THR A CA 1
ATOM 2627 C C . THR A 1 317 ? 8.867 10.441 12.995 1.00 81.88 317 THR A C 1
ATOM 2629 O O . THR A 1 317 ? 9.464 10.117 11.960 1.00 81.88 317 THR A O 1
ATOM 2632 N N . PRO A 1 318 ? 8.194 11.608 13.066 1.00 74.69 318 PRO A N 1
ATOM 2633 C CA . PRO A 1 318 ? 8.165 12.572 11.956 1.00 74.69 318 PRO A CA 1
ATOM 2634 C C . PRO A 1 318 ? 9.563 13.028 11.520 1.00 74.69 318 PRO A C 1
ATOM 2636 O O . PRO A 1 318 ? 9.822 13.285 10.349 1.00 74.69 318 PRO A O 1
ATOM 2639 N N . LYS A 1 319 ? 10.523 13.035 12.455 1.00 75.62 319 LYS A N 1
ATOM 2640 C CA . LYS A 1 319 ? 11.945 13.309 12.186 1.00 75.62 319 LYS A CA 1
ATOM 2641 C C . LYS A 1 319 ? 12.714 12.095 11.646 1.00 75.62 319 LYS A C 1
ATOM 2643 O O . LYS A 1 319 ? 13.940 12.139 11.575 1.00 75.62 319 LYS A O 1
ATOM 2648 N N . ARG A 1 320 ? 12.020 11.006 11.295 1.00 76.19 320 ARG A N 1
ATOM 2649 C CA . ARG A 1 320 ? 12.573 9.736 10.791 1.00 76.19 320 ARG A CA 1
ATOM 2650 C C . ARG A 1 320 ? 13.569 9.068 11.746 1.00 76.19 320 ARG A C 1
ATOM 2652 O O . ARG A 1 320 ? 14.491 8.383 11.313 1.00 76.19 320 ARG A O 1
ATOM 2659 N N . GLN A 1 321 ? 13.380 9.250 13.050 1.00 82.06 321 GLN A N 1
ATOM 2660 C CA . GLN A 1 321 ? 14.188 8.579 14.068 1.00 82.06 321 GLN A CA 1
ATOM 2661 C C . GLN A 1 321 ? 13.503 7.291 14.513 1.00 82.06 321 GLN A C 1
ATOM 2663 O O . GLN A 1 321 ? 12.286 7.276 14.694 1.00 82.06 321 GLN A O 1
ATOM 2668 N N . LEU A 1 322 ? 14.283 6.224 14.706 1.00 83.69 322 LEU A N 1
ATOM 2669 C CA . LEU A 1 322 ? 13.761 4.961 15.220 1.00 83.69 322 LEU A CA 1
ATOM 2670 C C . LEU A 1 322 ? 13.305 5.118 16.669 1.00 83.69 322 LEU A C 1
ATOM 2672 O O . LEU A 1 322 ? 14.059 5.564 17.533 1.00 83.69 322 LEU A O 1
ATOM 2676 N N . VAL A 1 323 ? 12.079 4.685 16.926 1.00 84.06 323 VAL A N 1
ATOM 2677 C CA . VAL A 1 323 ? 11.471 4.613 18.251 1.00 84.06 323 VAL A CA 1
ATOM 2678 C C . VAL A 1 323 ? 10.862 3.240 18.460 1.00 84.06 323 VAL A C 1
ATOM 2680 O O . VAL A 1 323 ? 10.420 2.581 17.519 1.00 84.06 323 VAL A O 1
ATOM 2683 N N . ARG A 1 324 ? 10.852 2.797 19.716 1.00 84.38 324 ARG A N 1
ATOM 2684 C CA . ARG A 1 324 ? 10.296 1.501 20.085 1.00 84.38 324 ARG A CA 1
ATOM 2685 C C . ARG A 1 324 ? 8.842 1.660 20.515 1.00 84.38 324 ARG A C 1
ATOM 2687 O O . ARG A 1 324 ? 8.565 2.382 21.470 1.00 84.38 324 ARG A O 1
ATOM 2694 N N . ALA A 1 325 ? 7.944 0.937 19.860 1.00 84.31 325 ALA A N 1
ATOM 2695 C CA . ALA A 1 325 ? 6.541 0.807 20.242 1.00 84.31 325 ALA A CA 1
ATOM 2696 C C . ALA A 1 325 ? 6.055 -0.599 19.872 1.00 84.31 325 ALA A C 1
ATOM 2698 O O . ALA A 1 325 ? 6.612 -1.220 18.979 1.00 84.31 325 ALA A O 1
ATOM 2699 N N . ALA A 1 326 ? 5.051 -1.126 20.573 1.00 85.38 326 ALA A N 1
ATOM 2700 C CA . ALA A 1 326 ? 4.571 -2.489 20.347 1.00 85.38 326 ALA A CA 1
ATOM 2701 C C . ALA A 1 326 ? 3.309 -2.481 19.475 1.00 85.38 326 ALA A C 1
ATOM 2703 O O . ALA A 1 326 ? 2.205 -2.269 19.979 1.00 85.38 326 ALA A O 1
ATOM 2704 N N . GLY A 1 327 ? 3.481 -2.733 18.182 1.00 90.50 327 GLY A N 1
ATOM 2705 C CA . GLY A 1 327 ? 2.407 -2.885 17.211 1.00 90.50 327 GLY A CA 1
ATOM 2706 C C . GLY A 1 327 ? 2.190 -4.335 16.780 1.00 90.50 327 GLY A C 1
ATOM 2707 O O . GLY A 1 327 ? 3.103 -5.160 16.816 1.00 90.50 327 GLY A O 1
ATOM 2708 N N . HIS A 1 328 ? 0.970 -4.636 16.347 1.00 92.88 328 HIS A N 1
ATOM 2709 C CA . HIS A 1 328 ? 0.611 -5.891 15.690 1.00 92.88 328 HIS A CA 1
ATOM 2710 C C . HIS A 1 328 ? -0.411 -5.617 14.586 1.00 92.88 328 HIS A C 1
ATOM 2712 O O . HIS A 1 328 ? -1.241 -4.711 14.717 1.00 92.88 328 HIS A O 1
ATOM 2718 N N . PHE A 1 329 ? -0.361 -6.385 13.500 1.00 94.25 329 PHE A N 1
ATOM 2719 C CA . PHE A 1 329 ? -1.361 -6.272 12.439 1.00 94.25 329 PHE A CA 1
ATOM 2720 C C . PHE A 1 329 ? -2.678 -6.918 12.872 1.00 94.25 329 PHE A C 1
ATOM 2722 O O . PHE A 1 329 ? -2.677 -7.999 13.454 1.00 94.25 329 PHE A O 1
ATOM 2729 N N . LEU A 1 330 ? -3.808 -6.273 12.592 1.00 94.00 330 LEU A N 1
ATOM 2730 C CA . LEU A 1 330 ? -5.154 -6.754 12.907 1.00 94.00 330 LEU A CA 1
ATOM 2731 C C . LEU A 1 330 ? -5.975 -6.867 11.622 1.00 94.00 330 LEU A C 1
ATOM 2733 O O . LEU A 1 330 ? -5.919 -5.977 10.772 1.00 94.00 330 LEU A O 1
ATOM 2737 N N . LEU A 1 331 ? -6.778 -7.923 11.501 1.00 93.75 331 LEU A N 1
ATOM 2738 C CA . LEU A 1 331 ? -7.615 -8.161 10.324 1.00 93.75 331 LEU A CA 1
ATOM 2739 C C . LEU A 1 331 ? -8.961 -8.819 10.664 1.00 93.75 331 LEU A C 1
ATOM 2741 O O . LEU A 1 331 ? -9.124 -9.385 11.741 1.00 93.75 331 LEU A O 1
ATOM 2745 N N . ILE A 1 332 ? -9.925 -8.773 9.734 1.00 90.31 332 ILE A N 1
ATOM 2746 C CA . ILE A 1 332 ? -11.298 -9.311 9.917 1.00 90.31 332 ILE A CA 1
ATOM 2747 C C . ILE A 1 332 ? -11.692 -10.416 8.933 1.00 90.31 332 ILE A C 1
ATOM 2749 O O . ILE A 1 332 ? -12.874 -10.682 8.715 1.00 90.31 332 ILE A O 1
ATOM 2753 N N . PHE A 1 333 ? -10.723 -11.072 8.310 1.00 83.69 333 PHE A N 1
ATOM 2754 C CA . PHE A 1 333 ? -10.983 -12.283 7.539 1.00 83.69 333 PHE A CA 1
ATOM 2755 C C . PHE A 1 333 ? -10.117 -13.420 8.077 1.00 83.69 333 PHE A C 1
ATOM 2757 O O . PHE A 1 333 ? -8.979 -13.179 8.472 1.00 83.69 333 PHE A O 1
ATOM 2764 N N . PRO A 1 334 ? -10.637 -14.655 8.122 1.00 74.56 334 PRO A N 1
ATOM 2765 C CA . PRO A 1 334 ? -9.892 -15.764 8.686 1.00 74.56 334 PRO A CA 1
ATOM 2766 C C . PRO A 1 334 ? -8.652 -16.035 7.839 1.00 74.56 334 PRO A C 1
ATOM 2768 O O . PRO A 1 334 ? -8.732 -16.189 6.615 1.00 74.56 334 PRO A O 1
ATOM 2771 N N . LEU A 1 335 ? -7.507 -16.126 8.506 1.00 67.12 335 LEU A N 1
ATOM 2772 C CA . LEU A 1 335 ? -6.314 -16.712 7.922 1.00 67.12 335 LEU A CA 1
ATOM 2773 C C . LEU A 1 335 ? -6.544 -18.223 7.844 1.00 67.12 335 LEU A C 1
ATOM 2775 O O . LEU A 1 335 ? -6.917 -18.849 8.838 1.00 67.12 335 LEU A O 1
ATOM 2779 N N . LYS A 1 336 ? -6.320 -18.828 6.674 1.00 60.62 336 LYS A N 1
ATOM 2780 C CA . LYS A 1 336 ? -6.031 -20.264 6.641 1.00 60.62 336 LYS A CA 1
ATOM 2781 C C . LYS A 1 336 ? -4.629 -20.408 7.220 1.00 60.62 336 LYS A C 1
ATOM 2783 O O . LYS A 1 336 ? -3.652 -20.220 6.507 1.00 60.62 336 LYS A O 1
ATOM 2788 N N . ILE A 1 337 ? -4.547 -20.604 8.530 1.00 51.72 337 ILE A N 1
ATOM 2789 C CA . ILE A 1 337 ? -3.290 -20.938 9.189 1.00 51.72 337 ILE A CA 1
ATOM 2790 C C . ILE A 1 337 ? -2.982 -22.369 8.756 1.00 51.72 337 ILE A C 1
ATOM 2792 O O . ILE A 1 337 ? -3.771 -23.271 9.044 1.00 51.72 337 ILE A O 1
ATOM 2796 N N . ASP A 1 338 ? -1.894 -22.564 8.011 1.00 45.19 338 ASP A N 1
ATOM 2797 C CA . ASP A 1 338 ? -1.356 -23.908 7.828 1.00 45.19 338 ASP A CA 1
ATOM 2798 C C . ASP A 1 338 ? -0.971 -24.428 9.225 1.00 45.19 338 ASP A C 1
ATOM 2800 O O . ASP A 1 338 ? -0.256 -23.716 9.938 1.00 45.19 338 ASP A O 1
ATOM 2804 N N . PRO A 1 339 ? -1.430 -25.618 9.654 1.00 37.88 339 PRO A N 1
ATOM 2805 C CA . PRO A 1 339 ? -1.254 -26.108 11.028 1.00 37.88 339 PRO A CA 1
ATOM 2806 C C . PRO A 1 339 ? 0.201 -26.218 11.515 1.00 37.88 339 PRO A C 1
ATOM 2808 O O . PRO A 1 339 ? 0.428 -26.450 12.693 1.00 37.88 339 PRO A O 1
ATOM 2811 N N . ILE A 1 340 ? 1.185 -26.042 10.631 1.00 38.75 340 ILE A N 1
ATOM 2812 C CA . ILE A 1 340 ? 2.612 -26.295 10.873 1.00 38.75 340 ILE A CA 1
ATOM 2813 C C . ILE A 1 340 ? 3.287 -25.185 11.711 1.00 38.75 340 ILE A C 1
ATOM 2815 O O . ILE A 1 340 ? 4.416 -25.349 12.151 1.00 38.75 340 ILE A O 1
ATOM 2819 N N . LEU A 1 341 ? 2.617 -24.056 11.973 1.00 36.06 341 LEU A N 1
ATOM 2820 C CA . LEU A 1 341 ? 3.176 -22.943 12.766 1.00 36.06 341 LEU A CA 1
ATOM 2821 C C . LEU A 1 341 ? 2.658 -22.873 14.215 1.00 36.06 341 LEU A C 1
ATOM 2823 O O . LEU A 1 341 ? 2.822 -21.841 14.865 1.00 36.06 341 LEU A O 1
ATOM 2827 N N . LEU A 1 342 ? 2.007 -23.931 14.708 1.00 32.38 342 LEU A N 1
ATOM 2828 C CA . LEU A 1 342 ? 1.461 -23.994 16.071 1.00 32.38 342 LEU A CA 1
ATOM 2829 C C . LEU A 1 342 ? 2.164 -24.994 17.005 1.00 32.38 342 LEU A C 1
ATOM 2831 O O . LEU A 1 342 ? 1.678 -25.169 18.121 1.00 32.38 342 LEU A O 1
ATOM 2835 N N . ASP A 1 343 ? 3.303 -25.561 16.597 1.00 30.22 343 ASP A N 1
ATOM 2836 C CA . ASP A 1 343 ? 4.140 -26.425 17.445 1.00 30.22 343 ASP A CA 1
ATOM 2837 C C . ASP A 1 343 ? 5.424 -25.727 17.918 1.00 30.22 343 ASP A C 1
ATOM 2839 O O . ASP A 1 343 ? 6.142 -25.141 17.069 1.00 30.22 343 ASP A O 1
#

Nearest PDB structures (foldseek):
  1wy7-assembly3_C  TM=4.825E-01  e=1.204E-03  Pyrococcus horikoshii OT3
  4kw2-assembly1_A  TM=5.469E-01  e=1.713E+00  Parabacteroides distasonis ATCC 8503
  6bt2-assembly2_B  TM=4.263E-01  e=2.926E+00  Homo sapiens
  5x5t-assembly1_A  TM=4.413E-01  e=7.583E+00  Azospirillum brasilense
  3av3-assembly1_A  TM=2.615E-01  e=3.498E+00  Geobacillus kaustophilus HTA426

Organism: NCBI:txid104628

Sequence (343 aa):
MKQYLYIVQSNLEKSKCKIGITNNLERRLKEYNHITGKSSEQTYSYLFTCEVANMRVIEQDMKNAFAHLREQNNREIYFFNPSLFETYVSFISAHAHFIAKVSSKPPKQKQEVKPITTPSLQERGLVRVDILNKAKKVKDDEFYTRYEDVEKELANYPLKIWQDKVVFCNCDDAIGERRDYTDSSAFALYFLRHFFRLKLKKLICTHYGSQQDLFNAGVKGYIFTKEGAHEIKHTPPNYRGGFEEKESLRILNEEADIVCTNPPFSRAIEYWQILIKSKKKFIILSSITNCVNTAFIPYFAQKKAWAGYTRVDWFLTPKRQLVRAAGHFLLIFPLKIDPILLD

InterPro domains:
  IPR018306 Bacteriophage T5, Orf172 DNA-binding [PF10544] (3-78)
  IPR025247 Type II methyltransferase M.EcoRI-like [PF13651] (132-311)

Foldseek 3Di:
DWKKWFWKDWQQCQFWIWIDIDPDPVVVQVVQQVVPPDDPRGHMDTQWMFT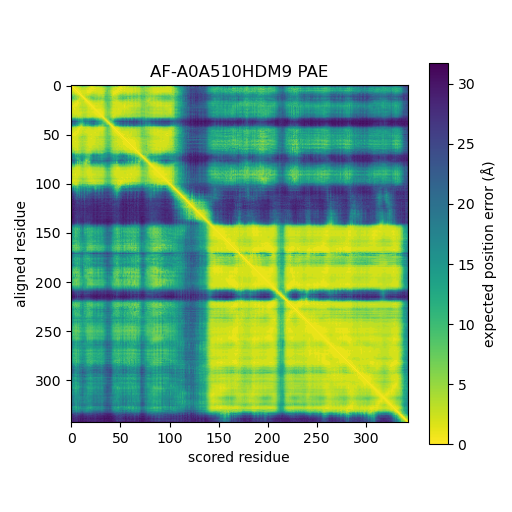WQDPVVLVVVCCVLQVVQADPPPSTIGGDDLLVVLQSVLSQCLDPGTDGTDDHDRDPDDDDPDADPDDDCVRVVHDPVRVVVVVVVDLLQQWADDLVQVCVQVVVDDLVVQAQFEEEEQARAAQDPSRDPLHHGSVNSVCSSNVNVSNHQKYKYKGAFDCVVVPDDPQWIWMWMDGRSDIDIGTDPPDRRDCPDPVVLCCLQPPHQEYEYEHRQVCVLVVVVSNVVSVHKYKYKYAPVVCVDPSNVVCVVVVQKDWTDDWDQWTARNVGHIDGGTITIMIGDDDPPPPPPPD

Solvent-accessible surface area (backbone atoms only — not comparable to full-atom values): 19101 Å² total; per-residue (Å²): 131,67,32,26,38,36,33,35,30,38,67,67,51,67,57,37,28,42,77,50,71,42,73,46,68,70,64,52,54,50,51,56,44,64,72,39,72,94,49,93,56,55,39,62,45,70,40,33,34,29,38,30,78,46,42,67,60,56,52,50,52,48,52,64,46,46,48,91,49,45,40,87,87,71,75,67,33,37,68,34,44,78,41,51,48,42,31,52,51,25,43,52,68,60,37,93,42,47,72,46,82,72,48,70,50,76,79,82,77,75,79,79,79,72,76,79,84,70,77,49,56,76,78,65,77,53,54,76,66,57,52,55,56,47,58,74,67,56,83,77,51,59,68,41,65,48,48,69,62,48,51,64,41,60,68,75,54,66,60,77,78,38,48,71,28,24,39,32,22,45,53,56,36,16,74,35,94,79,49,39,85,89,53,23,14,30,54,44,50,51,52,57,25,37,32,57,63,37,39,42,46,31,42,39,22,21,20,58,37,48,80,88,61,56,88,80,76,64,63,57,11,37,36,37,38,35,48,81,62,48,73,48,80,46,66,59,87,96,34,38,30,50,60,84,36,71,66,45,43,46,42,52,63,76,58,37,50,33,37,39,33,43,54,41,64,88,47,39,68,62,52,47,52,53,45,61,72,57,69,47,44,40,46,31,44,39,50,53,70,48,59,75,31,86,89,39,29,62,36,49,77,67,70,54,36,44,77,50,93,46,76,41,56,64,30,24,40,91,85,67,44,84,42,80,49,63,30,31,31,38,27,56,64,89,74,86,70,68,78,82,78,79,121

Secondary structure (DSSP, 8-state):
--EEEEEEEESS-TTEEEEEEES-HHHHHHHHHHHS-S-TTS-EEEEEEEEES-HHHHHHHHHHHTGGGB-TTTS--EE--HHHHHHHHHHHHHSTTEEEEEEE---------PPP-PPPTTTTT--HHHHHHHHTT------BPPHHHHHHHHTTS-GGGTTT-EEEE-SS----SS-STTTS-HHHHHHHHHTTTTT-SEEEEEE---GGGTTSS-S--EEEEEETTEEEEE--TT----TTSHHHHHIIIII-SEEEE---GGGHHHHHHHHHHHT-EEEEEEEGGGGGSTTTHHHHHTTSSEEEEEEEEEEE-TT--EEEEEEEEEESS-----GGG--